Protein AF-0000000070276180 (afdb_homodimer)

pLDDT: mean 78.42, std 22.99, range [32.22, 98.88]

Nearest PDB structures (foldseek):
  3fgz-assembly2_B  TM=8.071E-01  e=4.591E-09  Escherichia coli K-12
  3gt7-assembly1_A  TM=8.330E-01  e=1.286E-08  Syntrophus aciditrophicus SB
  1d4z-assembly1_A  TM=8.318E-01  e=2.295E-08  Escherichia coli
  1c4w-assembly1_A  TM=8.386E-01  e=4.096E-08  Escherichia coli
  1u8t-assembly2_B  TM=8.114E-01  e=2.018E-08  Escherichia coli

Radius of gyration: 27.22 Å; Cα contacts (8 Å, |Δi|>4): 435; chains: 2; bounding box: 59×103×75 Å

Structure (mmCIF, N/CA/C/O backbone):
data_AF-0000000070276180-model_v1
#
loop_
_entity.id
_entity.type
_entity.pdbx_description
1 polymer 'Cytokinin resposne regulator 9'
#
loop_
_atom_site.group_PDB
_atom_site.id
_atom_site.type_symbol
_atom_site.label_atom_id
_atom_site.label_alt_id
_atom_site.label_comp_id
_atom_site.label_asym_id
_atom_site.label_entity_id
_atom_site.label_seq_id
_atom_site.pdbx_PDB_ins_code
_atom_site.Cartn_x
_atom_site.Cartn_y
_atom_site.Cartn_z
_atom_site.occupancy
_atom_site.B_iso_or_equiv
_atom_site.auth_seq_id
_atom_site.auth_comp_id
_atom_site.auth_asym_id
_atom_site.auth_atom_id
_atom_site.pdbx_PDB_model_num
ATOM 1 N N . MET A 1 1 ? 5.898 -35.594 -11.008 1 51.75 1 MET A N 1
ATOM 2 C CA . MET A 1 1 ? 4.633 -34.938 -10.688 1 51.75 1 MET A CA 1
ATOM 3 C C . MET A 1 1 ? 4.703 -33.438 -10.992 1 51.75 1 MET A C 1
ATOM 5 O O . MET A 1 1 ? 5.777 -32.844 -10.914 1 51.75 1 MET A O 1
ATOM 9 N N . ALA A 1 2 ? 3.748 -32.938 -11.75 1 64.38 2 ALA A N 1
ATOM 10 C CA . ALA A 1 2 ? 3.859 -31.578 -12.242 1 64.38 2 ALA A CA 1
ATOM 11 C C . ALA A 1 2 ? 4.023 -30.594 -11.086 1 64.38 2 ALA A C 1
ATOM 13 O O . ALA A 1 2 ? 3.469 -30.797 -10 1 64.38 2 ALA A O 1
ATOM 14 N N . GLN A 1 3 ? 5.012 -29.812 -11.07 1 88.5 3 GLN A N 1
ATOM 15 C CA . GLN A 1 3 ? 5.316 -28.812 -10.055 1 88.5 3 GLN A CA 1
ATOM 16 C C . GLN A 1 3 ? 4.207 -27.766 -9.953 1 88.5 3 GLN A C 1
ATOM 18 O O . GLN A 1 3 ? 3.662 -27.344 -10.977 1 88.5 3 GLN A O 1
ATOM 23 N N . PHE A 1 4 ? 3.779 -27.594 -8.742 1 94.44 4 PHE A N 1
ATOM 24 C CA . PHE A 1 4 ? 2.828 -26.5 -8.555 1 94.44 4 PHE A CA 1
ATOM 25 C C . PHE A 1 4 ? 3.406 -25.188 -9.062 1 94.44 4 PHE A C 1
ATOM 27 O O . PHE A 1 4 ? 4.59 -24.906 -8.867 1 94.44 4 PHE A O 1
ATOM 34 N N . HIS A 1 5 ? 2.547 -24.406 -9.648 1 97.06 5 HIS A N 1
ATOM 35 C CA . HIS A 1 5 ? 2.941 -23.109 -10.203 1 97.06 5 HIS A CA 1
ATOM 36 C C . HIS A 1 5 ? 2.539 -21.969 -9.281 1 97.06 5 HIS A C 1
ATOM 38 O O . HIS A 1 5 ? 1.357 -21.797 -8.977 1 97.06 5 HIS A O 1
ATOM 44 N N . VAL A 1 6 ? 3.574 -21.203 -8.883 1 98 6 VAL A N 1
ATOM 45 C CA . VAL A 1 6 ? 3.336 -20.078 -7.988 1 98 6 VAL A CA 1
ATOM 46 C C . VAL A 1 6 ? 3.635 -18.766 -8.719 1 98 6 VAL A C 1
ATOM 48 O O . VAL A 1 6 ? 4.68 -18.641 -9.359 1 98 6 VAL A O 1
ATOM 51 N N . LEU A 1 7 ? 2.643 -17.859 -8.703 1 98.56 7 LEU A N 1
ATOM 52 C CA . LEU A 1 7 ? 2.855 -16.5 -9.164 1 98.56 7 LEU A CA 1
ATOM 53 C C . LEU A 1 7 ? 3.277 -15.594 -8.008 1 98.56 7 LEU A C 1
ATOM 55 O O . LEU A 1 7 ? 2.521 -15.414 -7.051 1 98.56 7 LEU A O 1
ATOM 59 N N . ALA A 1 8 ? 4.5 -15.094 -8.086 1 98.88 8 ALA A N 1
ATOM 60 C CA . ALA A 1 8 ? 5.031 -14.195 -7.066 1 98.88 8 ALA A CA 1
ATOM 61 C C . ALA A 1 8 ? 5.047 -12.75 -7.562 1 98.88 8 ALA A C 1
ATOM 63 O O . ALA A 1 8 ? 5.566 -12.461 -8.648 1 98.88 8 ALA A O 1
ATOM 64 N N . VAL A 1 9 ? 4.422 -11.852 -6.754 1 98.75 9 VAL A N 1
ATOM 65 C CA . VAL A 1 9 ? 4.227 -10.461 -7.16 1 98.75 9 VAL A CA 1
ATOM 66 C C . VAL A 1 9 ? 4.891 -9.531 -6.148 1 98.75 9 VAL A C 1
ATOM 68 O O . VAL A 1 9 ? 4.52 -9.516 -4.973 1 98.75 9 VAL A O 1
ATOM 71 N N . ASP A 1 10 ? 5.883 -8.758 -6.594 1 98.31 10 ASP A N 1
ATOM 72 C CA . ASP A 1 10 ? 6.629 -7.844 -5.73 1 98.31 10 ASP A CA 1
ATOM 73 C C . ASP A 1 10 ? 7.336 -6.766 -6.547 1 98.31 10 ASP A C 1
ATOM 75 O O . ASP A 1 10 ? 7.996 -7.07 -7.543 1 98.31 10 ASP A O 1
ATOM 79 N N . ASP A 1 11 ? 7.176 -5.566 -6.102 1 96.94 11 ASP A N 1
ATOM 80 C CA . ASP A 1 11 ? 7.754 -4.484 -6.895 1 96.94 11 ASP A CA 1
ATOM 81 C C . ASP A 1 11 ? 9.242 -4.328 -6.605 1 96.94 11 ASP A C 1
ATOM 83 O O . ASP A 1 11 ? 9.969 -3.688 -7.371 1 96.94 11 ASP A O 1
ATOM 87 N N . SER A 1 12 ? 9.742 -4.848 -5.504 1 96.81 12 SER A N 1
ATOM 88 C CA . SER A 1 12 ? 11.156 -4.797 -5.145 1 96.81 12 SER A CA 1
ATOM 89 C C . SER A 1 12 ? 11.945 -5.91 -5.828 1 96.81 12 SER A C 1
ATOM 91 O O . SER A 1 12 ? 11.656 -7.09 -5.637 1 96.81 12 SER A O 1
ATOM 93 N N . VAL A 1 13 ? 12.977 -5.504 -6.57 1 97.94 13 VAL A N 1
ATOM 94 C CA . VAL A 1 13 ? 13.789 -6.48 -7.289 1 97.94 13 VAL A CA 1
ATOM 95 C C . VAL A 1 13 ? 14.43 -7.445 -6.301 1 97.94 13 VAL A C 1
ATOM 97 O O . VAL A 1 13 ? 14.453 -8.656 -6.527 1 97.94 13 VAL A O 1
ATOM 100 N N . ILE A 1 14 ? 14.867 -6.895 -5.227 1 97.62 14 ILE A N 1
ATOM 101 C CA . ILE A 1 14 ? 15.57 -7.695 -4.23 1 97.62 14 ILE A CA 1
ATOM 102 C C . ILE A 1 14 ? 14.602 -8.68 -3.582 1 97.62 14 ILE A C 1
ATOM 104 O O . ILE A 1 14 ? 14.922 -9.859 -3.426 1 97.62 14 ILE A O 1
ATOM 108 N N . ASP A 1 15 ? 13.422 -8.227 -3.26 1 97.88 15 ASP A N 1
ATOM 109 C CA . ASP A 1 15 ? 12.43 -9.102 -2.639 1 97.88 15 ASP A CA 1
ATOM 110 C C . ASP A 1 15 ? 11.961 -10.18 -3.613 1 97.88 15 ASP A C 1
ATOM 112 O O . ASP A 1 15 ? 11.734 -11.328 -3.217 1 97.88 15 ASP A O 1
ATOM 116 N N . ARG A 1 16 ? 11.812 -9.805 -4.902 1 98.38 16 ARG A N 1
ATOM 117 C CA . ARG A 1 16 ? 11.414 -10.781 -5.91 1 98.38 16 ARG A CA 1
ATOM 118 C C . ARG A 1 16 ? 12.453 -11.891 -6.031 1 98.38 16 ARG A C 1
ATOM 120 O O . ARG A 1 16 ? 12.102 -13.07 -6.109 1 98.38 16 ARG A O 1
ATOM 127 N N . MET A 1 17 ? 13.695 -11.539 -5.996 1 98.38 17 MET A N 1
ATOM 128 C CA . MET A 1 17 ? 14.766 -12.523 -6.098 1 98.38 17 MET A CA 1
ATOM 129 C C . MET A 1 17 ? 14.75 -13.469 -4.898 1 98.38 17 MET A C 1
ATOM 131 O O . MET A 1 17 ? 14.898 -14.68 -5.055 1 98.38 17 MET A O 1
ATOM 135 N N . LEU A 1 18 ? 14.586 -12.852 -3.75 1 98.44 18 LEU A N 1
ATOM 136 C CA . LEU A 1 18 ? 14.578 -13.641 -2.523 1 98.44 18 LEU A CA 1
ATOM 137 C C . LEU A 1 18 ? 13.414 -14.633 -2.521 1 98.44 18 LEU A C 1
ATOM 139 O O . LEU A 1 18 ? 13.602 -15.82 -2.271 1 98.44 18 LEU A O 1
ATOM 143 N N . ILE A 1 19 ? 12.25 -14.219 -2.836 1 98.62 19 ILE A N 1
ATOM 144 C CA . ILE A 1 19 ? 11.07 -15.078 -2.764 1 98.62 19 ILE A CA 1
ATOM 145 C C . ILE A 1 19 ? 11.141 -16.141 -3.85 1 98.62 19 ILE A C 1
ATOM 147 O O . ILE A 1 19 ? 10.75 -17.297 -3.627 1 98.62 19 ILE A O 1
ATOM 151 N N . GLU A 1 20 ? 11.617 -15.758 -5.02 1 98.69 20 GLU A N 1
ATOM 152 C CA . GLU A 1 20 ? 11.781 -16.734 -6.098 1 98.69 20 GLU A CA 1
ATOM 153 C C . GLU A 1 20 ? 12.719 -17.859 -5.68 1 98.69 20 GLU A C 1
ATOM 155 O O . GLU A 1 20 ? 12.422 -19.031 -5.898 1 98.69 20 GLU A O 1
ATOM 160 N N . ARG A 1 21 ? 13.812 -17.531 -5.109 1 98.5 21 ARG A N 1
ATOM 161 C CA . ARG A 1 21 ? 14.789 -18.516 -4.66 1 98.5 21 ARG A CA 1
ATOM 162 C C . ARG A 1 21 ? 14.188 -19.453 -3.631 1 98.5 21 ARG A C 1
ATOM 164 O O . ARG A 1 21 ? 14.359 -20.672 -3.721 1 98.5 21 ARG A O 1
ATOM 171 N N . LEU A 1 22 ? 13.508 -18.891 -2.633 1 98.69 22 LEU A N 1
ATOM 172 C CA . LEU A 1 22 ? 12.891 -19.688 -1.587 1 98.69 22 LEU A CA 1
ATOM 173 C C . LEU A 1 22 ? 11.867 -20.656 -2.18 1 98.69 22 LEU A C 1
ATOM 175 O O . LEU A 1 22 ? 11.836 -21.844 -1.807 1 98.69 22 LEU A O 1
ATOM 179 N N . LEU A 1 23 ? 11.039 -20.156 -3.141 1 98.25 23 LEU A N 1
ATOM 180 C CA . LEU A 1 23 ? 10 -20.969 -3.752 1 98.25 23 LEU A CA 1
ATOM 181 C C . LEU A 1 23 ? 10.602 -22.062 -4.629 1 98.25 23 LEU A C 1
ATOM 183 O O . LEU A 1 23 ? 10.141 -23.203 -4.613 1 98.25 23 LEU A O 1
ATOM 187 N N . LYS A 1 24 ? 11.633 -21.766 -5.328 1 97.94 24 LYS A N 1
ATOM 188 C CA . LYS A 1 24 ? 12.297 -22.734 -6.188 1 97.94 24 LYS A CA 1
ATOM 189 C C . LYS A 1 24 ? 12.984 -23.828 -5.359 1 97.94 24 LYS A C 1
ATOM 191 O O . LYS A 1 24 ? 12.961 -25 -5.727 1 97.94 24 LYS A O 1
ATOM 196 N N . THR A 1 25 ? 13.531 -23.406 -4.309 1 96.88 25 THR A N 1
ATOM 197 C CA . THR A 1 25 ? 14.148 -24.375 -3.398 1 96.88 25 THR A CA 1
ATOM 198 C C . THR A 1 25 ? 13.117 -25.375 -2.887 1 96.88 25 THR A C 1
ATOM 200 O O . THR A 1 25 ? 13.453 -26.516 -2.58 1 96.88 25 THR A O 1
ATOM 203 N N . SER A 1 26 ? 11.898 -24.953 -2.836 1 96 26 SER A N 1
ATOM 204 C CA . SER A 1 26 ? 10.812 -25.812 -2.371 1 96 26 SER A CA 1
ATOM 205 C C . SER A 1 26 ? 10.156 -26.547 -3.531 1 96 26 SER A C 1
ATOM 207 O O . SER A 1 26 ? 9.047 -27.062 -3.395 1 96 26 SER A O 1
ATOM 209 N N . SER A 1 27 ? 10.727 -26.484 -4.746 1 96.06 27 SER A N 1
ATOM 210 C CA . SER A 1 27 ? 10.375 -27.25 -5.93 1 96.06 27 SER A CA 1
ATOM 211 C C . SER A 1 27 ? 9.094 -26.734 -6.57 1 96.06 27 SER A C 1
ATOM 213 O O . SER A 1 27 ? 8.289 -27.5 -7.09 1 96.06 27 SER A O 1
ATOM 215 N N . PHE A 1 28 ? 8.852 -25.469 -6.434 1 96.62 28 PHE A N 1
ATOM 216 C CA . PHE A 1 28 ? 7.758 -24.828 -7.164 1 96.62 28 PHE A CA 1
ATOM 217 C C . PHE A 1 28 ? 8.242 -24.312 -8.516 1 96.62 28 PHE A C 1
ATOM 219 O O . PHE A 1 28 ? 9.391 -23.906 -8.656 1 96.62 28 PHE A O 1
ATOM 226 N N . HIS A 1 29 ? 7.367 -24.5 -9.484 1 96.94 29 HIS A N 1
ATOM 227 C CA . HIS A 1 29 ? 7.52 -23.656 -10.664 1 96.94 29 HIS A CA 1
ATOM 228 C C . HIS A 1 29 ? 7.109 -22.219 -10.375 1 96.94 29 HIS A C 1
ATOM 230 O O . HIS A 1 29 ? 6.031 -21.969 -9.828 1 96.94 29 HIS A O 1
ATOM 236 N N . VAL A 1 30 ? 8.016 -21.25 -10.711 1 98.12 30 VAL A N 1
ATOM 237 C CA . VAL A 1 30 ? 7.758 -19.891 -10.227 1 98.12 30 VAL A CA 1
ATOM 238 C C . VAL A 1 30 ? 7.758 -18.922 -11.406 1 98.12 30 VAL A C 1
ATOM 240 O O . VAL A 1 30 ? 8.633 -18.969 -12.266 1 98.12 30 VAL A O 1
ATOM 243 N N . THR A 1 31 ? 6.75 -18.094 -11.484 1 98.38 31 THR A N 1
ATOM 244 C CA . THR A 1 31 ? 6.742 -16.891 -12.289 1 98.38 31 THR A CA 1
ATOM 245 C C . THR A 1 31 ? 6.742 -15.648 -11.406 1 98.38 31 THR A C 1
ATOM 247 O O . THR A 1 31 ? 6.02 -15.586 -10.414 1 98.38 31 THR A O 1
ATOM 250 N N . VAL A 1 32 ? 7.59 -14.711 -11.75 1 98.62 32 VAL A N 1
ATOM 251 C CA . VAL A 1 32 ? 7.66 -13.484 -10.969 1 98.62 32 VAL A CA 1
ATOM 252 C C . VAL A 1 32 ? 7.25 -12.297 -11.828 1 98.62 32 VAL A C 1
ATOM 254 O O . VAL A 1 32 ? 7.566 -12.234 -13.016 1 98.62 32 VAL A O 1
ATOM 257 N N . VAL A 1 33 ? 6.453 -11.406 -11.227 1 98.56 33 VAL A N 1
ATOM 258 C CA . VAL A 1 33 ? 6.129 -10.125 -11.852 1 98.56 33 VAL A CA 1
ATOM 259 C C . VAL A 1 33 ? 6.344 -8.992 -10.852 1 98.56 33 VAL A C 1
ATOM 261 O O . VAL A 1 33 ? 6.418 -9.227 -9.641 1 98.56 33 VAL A O 1
ATOM 264 N N . ASP A 1 34 ? 6.395 -7.734 -11.367 1 98.31 34 ASP A N 1
ATOM 265 C CA . ASP A 1 34 ? 6.875 -6.652 -10.516 1 98.31 34 ASP A CA 1
ATOM 266 C C . ASP A 1 34 ? 5.746 -5.688 -10.164 1 98.31 34 ASP A C 1
ATOM 268 O O . ASP A 1 34 ? 5.996 -4.559 -9.734 1 98.31 34 ASP A O 1
ATOM 272 N N . SER A 1 35 ? 4.469 -6.102 -10.422 1 96.44 35 SER A N 1
ATOM 273 C CA . SER A 1 35 ? 3.346 -5.234 -10.078 1 96.44 35 SER A CA 1
ATOM 274 C C . SER A 1 35 ? 2.031 -6.008 -10.078 1 96.44 35 SER A C 1
ATOM 276 O O . SER A 1 35 ? 1.924 -7.062 -10.703 1 96.44 35 SER A O 1
ATOM 278 N N . GLY A 1 36 ? 1.052 -5.461 -9.375 1 95.81 36 GLY A N 1
ATOM 279 C CA . GLY A 1 36 ? -0.286 -6.031 -9.414 1 95.81 36 GLY A CA 1
ATOM 280 C C . GLY A 1 36 ? -0.903 -6.027 -10.797 1 95.81 36 GLY A C 1
ATOM 281 O O . GLY A 1 36 ? -1.556 -6.992 -11.195 1 95.81 36 GLY A O 1
ATOM 282 N N . THR A 1 37 ? -0.647 -4.934 -11.547 1 93.69 37 THR A N 1
ATOM 283 C CA . THR A 1 37 ? -1.199 -4.809 -12.891 1 93.69 37 THR A CA 1
ATOM 284 C C . THR A 1 37 ? -0.646 -5.895 -13.805 1 93.69 37 THR A C 1
ATOM 286 O O . THR A 1 37 ? -1.392 -6.5 -14.578 1 93.69 37 THR A O 1
ATOM 289 N N . LYS A 1 38 ? 0.632 -6.172 -13.703 1 96.31 38 LYS A N 1
ATOM 290 C CA . LYS A 1 38 ? 1.245 -7.227 -14.516 1 96.31 38 LYS A CA 1
ATOM 291 C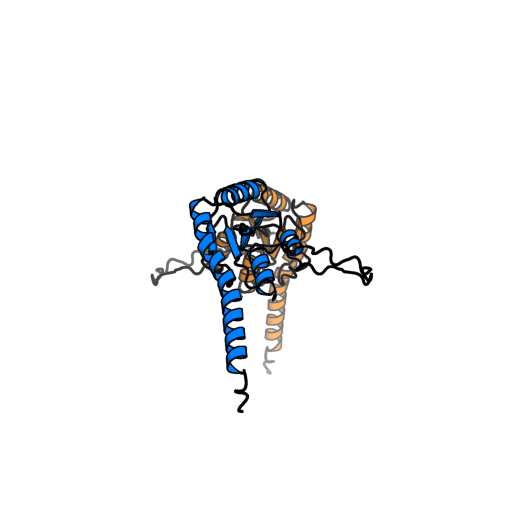 C . LYS A 1 38 ? 0.766 -8.602 -14.07 1 96.31 38 LYS A C 1
ATOM 293 O O . LYS A 1 38 ? 0.638 -9.516 -14.891 1 96.31 38 LYS A O 1
ATOM 298 N N . ALA A 1 39 ? 0.479 -8.711 -12.773 1 97.62 39 ALA A N 1
ATOM 299 C CA . ALA A 1 39 ? -0.085 -9.969 -12.289 1 97.62 39 ALA A CA 1
ATOM 300 C C . ALA A 1 39 ? -1.455 -10.227 -12.906 1 97.62 39 ALA A C 1
ATOM 302 O O . ALA A 1 39 ? -1.724 -11.336 -13.391 1 97.62 39 ALA A O 1
ATOM 303 N N . LEU A 1 40 ? -2.299 -9.234 -12.938 1 96 40 LEU A N 1
ATOM 304 C CA . LEU A 1 40 ? -3.637 -9.375 -13.508 1 96 40 LEU A CA 1
ATOM 305 C C . LEU A 1 40 ? -3.562 -9.703 -14.992 1 96 40 LEU A C 1
ATOM 307 O O . LEU A 1 40 ? -4.316 -10.547 -15.484 1 96 40 LEU A O 1
ATOM 311 N N . LYS A 1 41 ? -2.646 -9.016 -15.688 1 94.75 41 LYS A N 1
ATOM 312 C CA . LYS A 1 41 ? -2.447 -9.305 -17.109 1 94.75 41 LYS A CA 1
ATOM 313 C C . LYS A 1 41 ? -2.027 -10.758 -17.328 1 94.75 41 LYS A C 1
ATOM 315 O O . LYS A 1 41 ? -2.561 -11.438 -18.203 1 94.75 41 LYS A O 1
ATOM 320 N N . PHE A 1 42 ? -1.099 -11.195 -16.516 1 96.44 42 PHE A N 1
ATOM 321 C CA . PHE A 1 42 ? -0.616 -12.57 -16.609 1 96.44 42 PHE A CA 1
ATOM 322 C C . PHE A 1 42 ? -1.752 -13.562 -16.391 1 96.44 42 PHE A C 1
ATOM 324 O O . PHE A 1 42 ? -1.801 -14.617 -17.016 1 96.44 42 PHE A O 1
ATOM 331 N N . LEU A 1 43 ? -2.709 -13.156 -15.484 1 95.94 43 LEU A N 1
ATOM 332 C CA . LEU A 1 43 ? -3.814 -14.031 -15.117 1 95.94 43 LEU A CA 1
ATOM 333 C C . LEU A 1 43 ? -4.965 -13.906 -16.109 1 95.94 43 LEU A C 1
ATOM 335 O O . LEU A 1 43 ? -5.98 -14.602 -15.977 1 95.94 43 LEU A O 1
ATOM 339 N N . GLY A 1 44 ? -4.879 -12.992 -16.984 1 92.19 44 GLY A N 1
ATOM 340 C CA . GLY A 1 44 ? -5.891 -12.828 -18.031 1 92.19 44 GLY A CA 1
ATOM 341 C C . GLY A 1 44 ? -7.066 -11.984 -17.578 1 92.19 44 GLY A C 1
ATOM 342 O O . GLY A 1 44 ? -8.164 -12.102 -18.125 1 92.19 44 GLY A O 1
ATOM 343 N N . LEU A 1 45 ? -6.941 -11.227 -16.484 1 87.19 45 LEU A N 1
ATOM 344 C CA . LEU A 1 45 ? -8.023 -10.391 -15.977 1 87.19 45 LEU A CA 1
ATOM 345 C C . LEU A 1 45 ? -7.953 -8.992 -16.562 1 87.19 45 LEU A C 1
ATOM 347 O O . LEU A 1 45 ? -8.859 -8.18 -16.359 1 87.19 45 LEU A O 1
ATOM 351 N N . VAL A 1 46 ? -6.945 -8.484 -17.156 1 72.62 46 VAL A N 1
ATOM 352 C CA . VAL A 1 46 ? -6.906 -7.133 -17.703 1 72.62 46 VAL A CA 1
ATOM 353 C C . VAL A 1 46 ? -7.734 -7.066 -18.984 1 72.62 46 VAL A C 1
ATOM 355 O O . VAL A 1 46 ? -7.656 -7.965 -19.828 1 72.62 46 VAL A O 1
ATOM 358 N N . GLU A 1 47 ? -8.922 -6.363 -18.875 1 53.22 47 GLU A N 1
ATOM 359 C CA . GLU A 1 47 ? -9.773 -6.129 -20.047 1 53.22 47 GLU A CA 1
ATOM 360 C C . GLU A 1 47 ? -8.938 -5.762 -21.266 1 53.22 47 GLU A C 1
ATOM 362 O O . GLU A 1 47 ? -8.109 -4.852 -21.203 1 53.22 47 GLU A O 1
ATOM 367 N N . ASP A 1 48 ? -8.469 -6.57 -21.984 1 44.84 48 ASP A N 1
ATOM 368 C CA . ASP A 1 48 ? -8.031 -6.16 -23.312 1 44.84 48 ASP A CA 1
ATOM 369 C C . ASP A 1 48 ? -8.844 -4.969 -23.828 1 44.84 48 ASP A C 1
ATOM 371 O O . ASP A 1 48 ? -10.078 -4.996 -23.797 1 44.84 48 ASP A O 1
ATOM 375 N N . GLU A 1 49 ? -8.516 -3.734 -23.547 1 43.69 49 GLU A N 1
ATOM 376 C CA . GLU A 1 49 ? -9.031 -2.854 -24.578 1 43.69 49 GLU A CA 1
ATOM 377 C C . GLU A 1 49 ? -9.102 -3.566 -25.922 1 43.69 49 GLU A C 1
ATOM 379 O O . GLU A 1 49 ? -8.141 -3.543 -26.703 1 43.69 49 GLU A O 1
ATOM 384 N N . VAL A 1 50 ? -9.375 -4.715 -26.094 1 37 50 VAL A N 1
ATOM 385 C CA . VAL A 1 50 ? -9.633 -5.328 -27.391 1 37 50 VAL A CA 1
ATOM 386 C C . VAL A 1 50 ? -10.562 -4.438 -28.219 1 37 50 VAL A C 1
ATOM 388 O O . VAL A 1 50 ? -11.734 -4.277 -27.875 1 37 50 VAL A O 1
ATOM 391 N N . ARG A 1 51 ? -10.172 -3.33 -28.844 1 39.91 51 ARG A N 1
ATOM 392 C CA . ARG A 1 51 ? -10.789 -2.957 -30.109 1 39.91 51 ARG A CA 1
ATOM 393 C C . ARG A 1 51 ? -11.312 -4.188 -30.844 1 39.91 51 ARG A C 1
ATOM 395 O O . ARG A 1 51 ? -10.82 -5.297 -30.625 1 39.91 51 ARG A O 1
ATOM 402 N N . ASN A 1 52 ? -12.414 -4.148 -31.594 1 37.31 52 ASN A N 1
ATOM 403 C CA . ASN A 1 52 ? -13.164 -4.977 -32.531 1 37.31 52 ASN A CA 1
ATOM 404 C C . ASN A 1 52 ? -12.242 -5.902 -33.312 1 37.31 52 ASN A C 1
ATOM 406 O O . ASN A 1 52 ? -12.633 -6.434 -34.344 1 37.31 52 ASN A O 1
ATOM 410 N N . GLU A 1 53 ? -10.914 -5.602 -33.406 1 38.03 53 GLU A N 1
ATOM 411 C CA . GLU A 1 53 ? -10.422 -6.383 -34.562 1 38.03 53 GLU A CA 1
ATOM 412 C C . GLU A 1 53 ? -10.547 -7.879 -34.281 1 38.03 53 GLU A C 1
ATOM 414 O O . GLU A 1 53 ? -10.164 -8.359 -33.219 1 38.03 53 GLU A O 1
ATOM 419 N N . LYS A 1 54 ? -11.5 -8.508 -34.969 1 36.66 54 LYS A N 1
ATOM 420 C CA . LYS A 1 54 ? -11.781 -9.93 -35.156 1 36.66 54 LYS A CA 1
ATOM 421 C C . LYS A 1 54 ? -10.492 -10.75 -35.156 1 36.66 54 LYS A C 1
ATOM 423 O O . LYS A 1 54 ? -9.602 -10.531 -35.969 1 36.66 54 LYS A O 1
ATOM 428 N N . PRO A 1 55 ? -9.773 -11.062 -34.094 1 36.53 55 PRO A N 1
ATOM 429 C CA . PRO A 1 55 ? -8.68 -11.984 -34.406 1 36.53 55 PRO A CA 1
ATOM 430 C C . PRO A 1 55 ? -9.078 -13.07 -35.406 1 36.53 55 PRO A C 1
ATOM 432 O O . PRO A 1 55 ? -10.234 -13.492 -35.406 1 36.53 55 PRO A O 1
ATOM 435 N N . HIS A 1 56 ? -8.633 -13.023 -36.656 1 36.19 56 HIS A N 1
ATOM 436 C CA . HIS A 1 56 ? -8.609 -14.203 -37.5 1 36.19 56 HIS A CA 1
ATOM 437 C C . HIS A 1 56 ? -8.43 -15.477 -36.688 1 36.19 56 HIS A C 1
ATOM 439 O O . HIS A 1 56 ? -7.906 -15.438 -35.562 1 36.19 56 HIS A O 1
ATOM 445 N N . SER A 1 57 ? -9.039 -16.672 -37.094 1 35.25 57 SER A N 1
ATOM 446 C CA . SER A 1 57 ? -9.07 -18.078 -36.656 1 35.25 57 SER A CA 1
ATOM 447 C C . SER A 1 57 ? -7.684 -18.547 -36.219 1 35.25 57 SER A C 1
ATOM 449 O O . SER A 1 57 ? -7.082 -19.406 -36.906 1 35.25 57 SER A O 1
ATOM 451 N N . ILE A 1 58 ? -6.633 -17.688 -36.219 1 35.06 58 ILE A N 1
ATOM 452 C CA . ILE A 1 58 ? -5.461 -18.547 -36 1 35.06 58 ILE A CA 1
ATOM 453 C C . ILE A 1 58 ? -5.773 -19.625 -34.969 1 35.06 58 ILE A C 1
ATOM 455 O O . ILE A 1 58 ? -6.477 -19.359 -34 1 35.06 58 ILE A O 1
ATOM 459 N N . ALA A 1 59 ? -5.387 -20.828 -35.281 1 36.41 59 ALA A N 1
ATOM 460 C CA . ALA A 1 59 ? -5.324 -22.094 -34.531 1 36.41 59 ALA A CA 1
ATOM 461 C C . ALA A 1 59 ? -5.219 -21.844 -33.031 1 36.41 59 ALA A C 1
ATOM 463 O O . ALA A 1 59 ? -4.566 -20.891 -32.594 1 36.41 59 ALA A O 1
ATOM 464 N N . ALA A 1 60 ? -6.164 -22.234 -32.25 1 38.34 60 ALA A N 1
ATOM 465 C CA . ALA A 1 60 ? -6.129 -22.562 -30.828 1 38.34 60 ALA A CA 1
ATOM 466 C C . ALA A 1 60 ? -4.703 -22.859 -30.375 1 38.34 60 ALA A C 1
ATOM 468 O O . ALA A 1 60 ? -4.223 -23.984 -30.5 1 38.34 60 ALA A O 1
ATOM 469 N N . GLU A 1 61 ? -3.682 -22.266 -30.953 1 37.62 61 GLU A N 1
ATOM 470 C CA . GLU A 1 61 ? -2.5 -22.609 -30.172 1 37.62 61 GLU A CA 1
ATOM 471 C C . GLU A 1 61 ? -2.854 -22.812 -28.703 1 37.62 61 GLU A C 1
ATOM 473 O O . GLU A 1 61 ? -3.65 -22.062 -28.141 1 37.62 61 GLU A O 1
ATOM 478 N N . THR A 1 62 ? -3.098 -24.016 -28.25 1 37.72 62 THR A N 1
ATOM 479 C CA . THR A 1 62 ? -3.215 -24.484 -26.875 1 37.72 62 THR A CA 1
ATOM 480 C C . THR A 1 62 ? -2.551 -23.5 -25.922 1 37.72 62 THR A C 1
ATOM 482 O O . THR A 1 62 ? -1.333 -23.531 -25.719 1 37.72 62 THR A O 1
ATOM 485 N N . ASP A 1 63 ? -2.557 -22.297 -26.188 1 41.69 63 ASP A N 1
ATOM 486 C CA . ASP A 1 63 ? -2.045 -21.375 -25.188 1 41.69 63 ASP A CA 1
ATOM 487 C C . ASP A 1 63 ? -2.25 -21.922 -23.766 1 41.69 63 ASP A C 1
ATOM 489 O O . ASP A 1 63 ? -3.385 -22.062 -23.312 1 41.69 63 ASP A O 1
ATOM 493 N N . GLN A 1 64 ? -1.673 -23.031 -23.531 1 45.16 64 GLN A N 1
ATOM 494 C CA . GLN A 1 64 ? -1.559 -23.672 -22.234 1 45.16 64 GLN A CA 1
ATOM 495 C C . GLN A 1 64 ? -1.776 -22.656 -21.109 1 45.16 64 GLN A C 1
ATOM 497 O O . GLN A 1 64 ? -0.993 -21.719 -20.938 1 45.16 64 GLN A O 1
ATOM 502 N N . VAL A 1 65 ? -2.965 -22.203 -20.969 1 54.53 65 VAL A N 1
ATOM 503 C CA . VAL A 1 65 ? -3.328 -21.406 -19.812 1 54.53 65 VAL A CA 1
ATOM 504 C C . VAL A 1 65 ? -2.494 -21.828 -18.609 1 54.53 65 VAL A C 1
ATOM 506 O O . VAL A 1 65 ? -2.561 -22.984 -18.172 1 54.53 65 VAL A O 1
ATOM 509 N N . VAL A 1 66 ? -1.341 -21.328 -18.562 1 64.81 66 VAL A N 1
ATOM 510 C CA . VAL A 1 66 ? -0.534 -21.609 -17.391 1 64.81 66 VAL A CA 1
ATOM 511 C C . VAL A 1 66 ? -1.388 -21.453 -16.125 1 64.81 66 VAL A C 1
ATOM 513 O O . VAL A 1 66 ? -1.949 -20.391 -15.875 1 64.81 66 VAL A O 1
ATOM 516 N N . GLU A 1 67 ? -1.77 -22.594 -15.633 1 87.75 67 GLU A N 1
ATOM 517 C CA . GLU A 1 67 ? -2.588 -22.656 -14.43 1 87.75 67 GLU A CA 1
ATOM 518 C C . GLU A 1 67 ? -1.777 -22.281 -13.195 1 87.75 67 GLU A C 1
ATOM 520 O O . GLU A 1 67 ? -0.776 -22.922 -12.875 1 87.75 67 GLU A O 1
ATOM 525 N N . VAL A 1 68 ? -2.018 -21.219 -12.664 1 95.94 68 VAL A N 1
ATOM 526 C CA . VAL A 1 68 ? -1.438 -20.781 -11.398 1 95.94 68 VAL A CA 1
ATOM 527 C C . VAL A 1 68 ? -2.158 -21.453 -10.234 1 95.94 68 VAL A C 1
ATOM 529 O O . VAL A 1 68 ? -3.391 -21.453 -10.18 1 95.94 68 VAL A O 1
ATOM 532 N N . ASN A 1 69 ? -1.281 -22.047 -9.422 1 96.19 69 ASN A N 1
ATOM 533 C CA . ASN A 1 69 ? -1.87 -22.781 -8.312 1 96.19 69 ASN A CA 1
ATOM 534 C C . ASN A 1 69 ? -1.927 -21.938 -7.039 1 96.19 69 ASN A C 1
ATOM 536 O O . ASN A 1 69 ? -2.695 -22.234 -6.125 1 96.19 69 ASN A O 1
ATOM 540 N N . LEU A 1 70 ? -1.122 -20.938 -6.957 1 97.5 70 LEU A N 1
ATOM 541 C CA . LEU A 1 70 ? -1.016 -20.062 -5.789 1 97.5 70 LEU A CA 1
ATOM 542 C C . LEU A 1 70 ? -0.404 -18.719 -6.164 1 97.5 70 LEU A C 1
ATOM 544 O O . LEU A 1 70 ? 0.503 -18.656 -6.996 1 97.5 70 LEU A O 1
ATOM 548 N N . ILE A 1 71 ? -0.938 -17.703 -5.52 1 98 71 ILE A N 1
ATOM 549 C CA . ILE A 1 71 ? -0.377 -16.375 -5.688 1 98 71 ILE A CA 1
ATOM 550 C C . ILE A 1 71 ? 0.199 -15.883 -4.359 1 98 71 ILE A C 1
ATOM 552 O O . ILE A 1 71 ? -0.439 -16.016 -3.314 1 98 71 ILE A O 1
ATOM 556 N N . ILE A 1 72 ? 1.448 -15.422 -4.355 1 98.12 72 ILE A N 1
ATOM 557 C CA . ILE A 1 72 ? 2.059 -14.75 -3.215 1 98.12 72 ILE A CA 1
ATOM 558 C C . ILE A 1 72 ? 2.457 -13.328 -3.607 1 98.12 72 ILE A C 1
ATOM 560 O O . ILE A 1 72 ? 3.121 -13.125 -4.625 1 98.12 72 ILE A O 1
ATOM 564 N N . THR A 1 73 ? 1.945 -12.328 -2.857 1 97.81 73 THR A N 1
ATOM 565 C CA . THR A 1 73 ? 2.102 -10.945 -3.299 1 97.81 73 THR A CA 1
ATOM 566 C C . THR A 1 73 ? 2.547 -10.055 -2.143 1 97.81 73 THR A C 1
ATOM 568 O O . THR A 1 73 ? 2.123 -10.258 -1.002 1 97.81 73 THR A O 1
ATOM 571 N N . ASP A 1 74 ? 3.383 -9.117 -2.482 1 96.75 74 ASP A N 1
ATOM 572 C CA . ASP A 1 74 ? 3.691 -8.031 -1.558 1 96.75 74 ASP A CA 1
ATOM 573 C C . ASP A 1 74 ? 2.447 -7.199 -1.25 1 96.75 74 ASP A C 1
ATOM 575 O O . ASP A 1 74 ? 1.613 -6.973 -2.129 1 96.75 74 ASP A O 1
ATOM 579 N N . TYR A 1 75 ? 2.33 -6.773 -0.11 1 93.06 75 TYR A N 1
ATOM 580 C CA . TYR A 1 75 ? 1.214 -5.934 0.3 1 93.06 75 TYR A CA 1
ATOM 581 C C . TYR A 1 75 ? 1.313 -4.547 -0.332 1 93.06 75 TYR A C 1
ATOM 583 O O . TYR A 1 75 ? 0.369 -4.082 -0.974 1 93.06 75 TYR A O 1
ATOM 591 N N . CYS A 1 76 ? 2.457 -3.912 -0.076 1 93.62 76 CYS A N 1
ATOM 592 C CA . CYS A 1 76 ? 2.627 -2.531 -0.512 1 93.62 76 CYS A CA 1
ATOM 593 C C . CYS A 1 76 ? 3.346 -2.467 -1.854 1 93.62 76 CYS A C 1
ATOM 595 O O . CYS A 1 76 ? 4.543 -2.74 -1.936 1 93.62 76 CYS A O 1
ATOM 597 N N . MET A 1 77 ? 2.66 -2.17 -2.873 1 94.75 77 MET A N 1
ATOM 598 C CA . MET A 1 77 ? 3.176 -1.936 -4.219 1 94.75 77 MET A CA 1
ATOM 599 C C . MET A 1 77 ? 2.588 -0.659 -4.812 1 94.75 77 MET A C 1
ATOM 601 O O . MET A 1 77 ? 1.421 -0.341 -4.578 1 94.75 77 MET A O 1
ATOM 605 N N . PRO A 1 78 ? 3.461 0.006 -5.535 1 91.75 78 PRO A N 1
ATOM 606 C CA . PRO A 1 78 ? 2.893 1.188 -6.188 1 91.75 78 PRO A CA 1
ATOM 607 C C . PRO A 1 78 ? 1.719 0.85 -7.105 1 91.75 78 PRO A C 1
ATOM 609 O O . PRO A 1 78 ? 1.729 -0.19 -7.766 1 91.75 78 PRO A O 1
ATOM 612 N N . GLY A 1 79 ? 0.729 1.699 -7.082 1 87.81 79 GLY A N 1
ATOM 613 C CA . GLY A 1 79 ? -0.395 1.567 -7.996 1 87.81 79 GLY A CA 1
ATOM 614 C C . GLY A 1 79 ? -1.489 0.659 -7.469 1 87.81 79 GLY A C 1
ATOM 615 O O . GLY A 1 79 ? -2.658 1.046 -7.43 1 87.81 79 GLY A O 1
ATOM 616 N N . MET A 1 80 ? -1.09 -0.451 -7.012 1 89.75 80 MET A N 1
ATOM 617 C CA . MET A 1 80 ? -2.031 -1.458 -6.531 1 89.75 80 MET A CA 1
ATOM 618 C C . MET A 1 80 ? -1.436 -2.252 -5.371 1 89.75 80 MET A C 1
ATOM 620 O O . MET A 1 80 ? -0.347 -2.816 -5.496 1 89.75 80 MET A O 1
ATOM 624 N N . THR A 1 81 ? -2.209 -2.291 -4.234 1 91.25 81 THR A N 1
ATOM 625 C CA . THR A 1 81 ? -1.717 -3.049 -3.086 1 91.25 81 THR A CA 1
ATOM 626 C C . THR A 1 81 ? -1.961 -4.543 -3.281 1 91.25 81 THR A C 1
ATOM 628 O O . THR A 1 81 ? -2.734 -4.941 -4.152 1 91.25 81 THR A O 1
ATOM 631 N N . GLY A 1 82 ? -1.313 -5.305 -2.484 1 94.5 82 GLY A N 1
ATOM 632 C CA . GLY A 1 82 ? -1.603 -6.73 -2.477 1 94.5 82 GLY A CA 1
ATOM 633 C C . GLY A 1 82 ? -3.053 -7.043 -2.156 1 94.5 82 GLY A C 1
ATOM 634 O O . GLY A 1 82 ? -3.607 -8.023 -2.658 1 94.5 82 GLY A O 1
ATOM 635 N N . TYR A 1 83 ? -3.701 -6.211 -1.387 1 90.38 83 TYR A N 1
ATOM 636 C CA . TYR A 1 83 ? -5.105 -6.41 -1.043 1 90.38 83 TYR A CA 1
ATOM 637 C C . TYR A 1 83 ? -6.008 -6.094 -2.229 1 90.38 83 TYR A C 1
ATOM 639 O O . TYR A 1 83 ? -7.012 -6.773 -2.453 1 90.38 83 TYR A O 1
ATOM 647 N N . ASP A 1 84 ? -5.688 -5.039 -2.924 1 89.69 84 ASP A N 1
ATOM 648 C CA . ASP A 1 84 ? -6.43 -4.75 -4.145 1 89.69 84 ASP A CA 1
ATOM 649 C C . ASP A 1 84 ? -6.352 -5.918 -5.125 1 89.69 84 ASP A C 1
ATOM 651 O O . ASP A 1 84 ? -7.355 -6.297 -5.73 1 89.69 84 ASP A O 1
ATOM 655 N N . LEU A 1 85 ? -5.133 -6.395 -5.234 1 94 85 LEU A N 1
ATOM 656 C CA . LEU A 1 85 ? -4.93 -7.551 -6.098 1 94 85 LEU A CA 1
ATOM 657 C C . LEU A 1 85 ? -5.758 -8.742 -5.621 1 94 85 LEU A C 1
ATOM 659 O O . LEU A 1 85 ? -6.445 -9.383 -6.418 1 94 85 LEU A O 1
ATOM 663 N N . LEU A 1 86 ? -5.719 -9 -4.332 1 95 86 LEU A N 1
ATOM 664 C CA . LEU A 1 86 ? -6.5 -10.062 -3.719 1 95 86 LEU A CA 1
ATOM 665 C C . LEU A 1 86 ? -7.984 -9.898 -4.035 1 95 86 LEU A C 1
ATOM 667 O O . LEU A 1 86 ? -8.641 -10.844 -4.48 1 95 86 LEU A O 1
ATOM 671 N N . ARG A 1 87 ? -8.422 -8.789 -3.887 1 92.31 87 ARG A N 1
ATOM 672 C CA . ARG A 1 87 ? -9.836 -8.516 -4.113 1 92.31 87 ARG A CA 1
ATOM 673 C C . ARG A 1 87 ? -10.227 -8.797 -5.562 1 92.31 87 ARG A C 1
ATOM 675 O O . ARG A 1 87 ? -11.242 -9.445 -5.824 1 92.31 87 ARG A O 1
ATOM 682 N N . LYS A 1 88 ? -9.43 -8.305 -6.461 1 93.12 88 LYS A N 1
ATOM 683 C CA . LYS A 1 88 ? -9.711 -8.508 -7.879 1 93.12 88 LYS A CA 1
ATOM 684 C C . LYS A 1 88 ? -9.703 -9.984 -8.234 1 93.12 88 LYS A C 1
ATOM 686 O O . LYS A 1 88 ? -10.539 -10.445 -9.016 1 93.12 88 LYS A O 1
ATOM 691 N N . ILE A 1 89 ? -8.836 -10.695 -7.645 1 94.38 89 ILE A N 1
ATOM 692 C CA . ILE A 1 89 ? -8.742 -12.125 -7.883 1 94.38 89 ILE A CA 1
ATOM 693 C C . ILE A 1 89 ? -9.984 -12.828 -7.336 1 94.38 89 ILE A C 1
ATOM 695 O O . ILE A 1 89 ? -10.594 -13.648 -8.023 1 94.38 89 ILE A O 1
ATOM 699 N N . LYS A 1 90 ? -10.43 -12.469 -6.109 1 94.25 90 LYS A N 1
ATOM 700 C CA . LYS A 1 90 ? -11.547 -13.141 -5.445 1 94.25 90 LYS A CA 1
ATOM 701 C C . LYS A 1 90 ? -12.875 -12.758 -6.09 1 94.25 90 LYS A C 1
ATOM 703 O O . LYS A 1 90 ? -13.859 -13.492 -5.973 1 94.25 90 LYS A O 1
ATOM 708 N N . GLU A 1 91 ? -12.836 -11.703 -6.785 1 94.06 91 GLU A N 1
ATOM 709 C CA . GLU A 1 91 ? -14.039 -11.258 -7.473 1 94.06 91 GLU A CA 1
ATOM 710 C C . GLU A 1 91 ? -14.203 -11.953 -8.82 1 94.06 91 GLU A C 1
ATOM 712 O O . GLU A 1 91 ? -15.273 -11.906 -9.43 1 94.06 91 GLU A O 1
ATOM 717 N N . SER A 1 92 ? -13.133 -12.547 -9.234 1 92.44 92 SER A N 1
ATOM 718 C CA . SER A 1 92 ? -13.164 -13.258 -10.508 1 92.44 92 SER A CA 1
ATOM 719 C C . SER A 1 92 ? -13.688 -14.68 -10.336 1 92.44 92 SER A C 1
ATOM 721 O O . SER A 1 92 ? -13.164 -15.453 -9.539 1 92.44 92 SER A O 1
ATOM 723 N N . ASN A 1 93 ? -14.672 -15.062 -11.133 1 92.12 93 ASN A N 1
ATOM 724 C CA . ASN A 1 93 ? -15.25 -16.406 -11.055 1 92.12 93 ASN A CA 1
ATOM 725 C C . ASN A 1 93 ? -14.227 -17.469 -11.398 1 92.12 93 ASN A C 1
ATOM 727 O O . ASN A 1 93 ? -14.227 -18.562 -10.805 1 92.12 93 ASN A O 1
ATOM 731 N N . SER A 1 94 ? -13.398 -17.141 -12.305 1 91.75 94 SER A N 1
ATOM 732 C CA . SER A 1 94 ? -12.477 -18.156 -12.797 1 91.75 94 SER A CA 1
ATOM 733 C C . SER A 1 94 ? -11.258 -18.281 -11.891 1 91.75 94 SER A C 1
ATOM 735 O O . SER A 1 94 ? -10.57 -19.312 -11.906 1 91.75 94 SER A O 1
ATOM 737 N N . LEU A 1 95 ? -11 -17.25 -11.008 1 94.56 95 LEU A N 1
ATOM 738 C CA . LEU A 1 95 ? -9.727 -17.234 -10.297 1 94.56 95 LEU A CA 1
ATOM 739 C C . LEU A 1 95 ? -9.945 -17.25 -8.789 1 94.56 95 LEU A C 1
ATOM 741 O O . LEU A 1 95 ? -8.992 -17.391 -8.023 1 94.56 95 LEU A O 1
ATOM 745 N N . LYS A 1 96 ? -11.172 -17.172 -8.359 1 94.19 96 LYS A N 1
ATOM 746 C CA . LYS A 1 96 ? -11.5 -16.922 -6.953 1 94.19 96 LYS A CA 1
ATOM 747 C C . LYS A 1 96 ? -10.969 -18.047 -6.062 1 94.19 96 LYS A C 1
ATOM 749 O O . LYS A 1 96 ? -10.75 -17.844 -4.867 1 94.19 96 LYS A O 1
ATOM 754 N N . ASP A 1 97 ? -10.734 -19.219 -6.645 1 93.94 97 ASP A N 1
ATOM 755 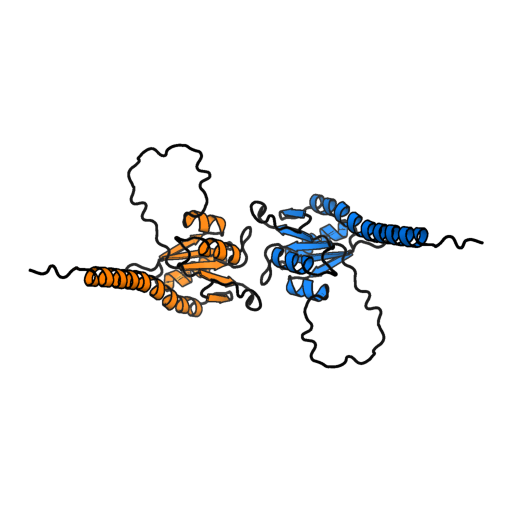C CA . ASP A 1 97 ? -10.344 -20.359 -5.828 1 93.94 97 ASP A CA 1
ATOM 756 C C . ASP A 1 97 ? -8.82 -20.438 -5.684 1 93.94 97 ASP A C 1
ATOM 758 O O . ASP A 1 97 ? -8.305 -21.234 -4.906 1 93.94 97 ASP A O 1
ATOM 762 N N . ILE A 1 98 ? -8.094 -19.609 -6.391 1 95.31 98 ILE A N 1
ATOM 763 C CA . ILE A 1 98 ? -6.645 -19.594 -6.234 1 95.31 98 ILE A CA 1
ATOM 764 C C . ILE A 1 98 ? -6.277 -19.016 -4.871 1 95.31 98 ILE A C 1
ATOM 766 O O . ILE A 1 98 ? -6.664 -17.891 -4.547 1 95.31 98 ILE A O 1
ATOM 770 N N . PRO A 1 99 ? -5.594 -19.797 -4.062 1 96.12 99 PRO A N 1
ATOM 771 C CA . PRO A 1 99 ? -5.133 -19.219 -2.795 1 96.12 99 PRO A CA 1
ATOM 772 C C . PRO A 1 99 ? -4.184 -18.047 -2.988 1 96.12 99 PRO A C 1
ATOM 774 O O . PRO A 1 99 ? -3.344 -18.062 -3.893 1 96.12 99 PRO A O 1
ATOM 777 N N . VAL A 1 100 ? -4.402 -17.047 -2.166 1 96.44 100 VAL A N 1
ATOM 778 C CA . VAL A 1 100 ? -3.553 -15.859 -2.203 1 96.44 100 VAL A CA 1
ATOM 779 C C . VAL A 1 100 ? -2.898 -15.656 -0.839 1 96.44 100 VAL A C 1
ATOM 781 O O . VAL A 1 100 ? -3.564 -15.734 0.196 1 96.44 100 VAL A O 1
ATOM 784 N N . VAL A 1 101 ? -1.589 -15.461 -0.872 1 96 101 VAL A N 1
ATOM 785 C CA . VAL A 1 101 ? -0.786 -15.164 0.31 1 96 101 VAL A CA 1
ATOM 786 C C . VAL A 1 101 ? -0.223 -13.75 0.211 1 96 101 VAL A C 1
ATOM 788 O O . VAL A 1 101 ? 0.283 -13.344 -0.839 1 96 101 VAL A O 1
ATOM 791 N N . ILE A 1 102 ? -0.314 -13.023 1.251 1 95.38 102 ILE A N 1
ATOM 792 C CA . ILE A 1 102 ? 0.17 -11.648 1.259 1 95.38 102 ILE A CA 1
ATOM 793 C C . ILE A 1 102 ? 1.441 -11.547 2.098 1 95.38 102 ILE A C 1
ATOM 795 O O . ILE A 1 102 ? 1.51 -12.102 3.197 1 95.38 102 ILE A O 1
ATOM 799 N N . MET A 1 103 ? 2.414 -10.891 1.595 1 95.88 103 MET A N 1
ATOM 800 C CA . MET A 1 103 ? 3.641 -10.555 2.314 1 95.88 103 MET A CA 1
ATOM 801 C C . MET A 1 103 ? 3.625 -9.094 2.764 1 95.88 103 MET A C 1
ATOM 803 O O . MET A 1 103 ? 3.193 -8.219 2.02 1 95.88 103 MET A O 1
ATOM 807 N N . SER A 1 104 ? 4.07 -8.891 3.967 1 93.12 104 SER A N 1
ATOM 808 C CA . SER A 1 104 ? 4.066 -7.523 4.48 1 93.12 104 SER A CA 1
ATOM 809 C C . SER A 1 104 ? 5.27 -7.27 5.379 1 93.12 104 SER A C 1
ATOM 811 O O . SER A 1 104 ? 5.754 -8.18 6.051 1 93.12 104 SER A O 1
ATOM 813 N N . SER A 1 105 ? 5.715 -6.02 5.402 1 92.5 105 SER A N 1
ATOM 814 C CA . SER A 1 105 ? 6.793 -5.637 6.305 1 92.5 105 SER A CA 1
ATOM 815 C C . SER A 1 105 ? 6.273 -5.398 7.719 1 92.5 105 SER A C 1
ATOM 817 O O . SER A 1 105 ? 7.055 -5.348 8.672 1 92.5 105 SER A O 1
ATOM 819 N N . GLU A 1 106 ? 5.008 -5.152 7.902 1 87.62 106 GLU A N 1
ATOM 820 C CA . GLU A 1 106 ? 4.375 -4.934 9.195 1 87.62 106 GLU A CA 1
ATOM 821 C C . GLU A 1 106 ? 3.191 -5.879 9.398 1 87.62 106 GLU A C 1
ATOM 823 O O . GLU A 1 106 ? 2.617 -6.379 8.43 1 87.62 106 GLU A O 1
ATOM 828 N N . ASN A 1 107 ? 3.012 -6.129 10.664 1 75.56 107 ASN A N 1
ATOM 829 C CA . ASN A 1 107 ? 1.851 -6.957 10.969 1 75.56 107 ASN A CA 1
ATOM 830 C C . ASN A 1 107 ? 0.545 -6.207 10.719 1 75.56 107 ASN A C 1
ATOM 832 O O . ASN A 1 107 ? 0.146 -5.359 11.516 1 75.56 107 ASN A O 1
ATOM 836 N N . VAL A 1 108 ? 0.05 -6.211 9.594 1 60.66 108 VAL A N 1
ATOM 837 C CA . VAL A 1 108 ? -1.141 -5.496 9.148 1 60.66 108 VAL A CA 1
ATOM 838 C C . VAL A 1 108 ? -2.387 -6.145 9.75 1 60.66 108 VAL A C 1
ATOM 840 O O . VAL A 1 108 ? -3.504 -5.664 9.539 1 60.66 108 VAL A O 1
ATOM 843 N N . HIS A 1 109 ? -2.402 -7.324 10.625 1 56.75 109 HIS A N 1
ATOM 844 C CA . HIS A 1 109 ? -3.547 -8.125 11.039 1 56.75 109 HIS A CA 1
ATOM 845 C C . HIS A 1 109 ? -4.672 -7.25 11.578 1 56.75 109 HIS A C 1
ATOM 847 O O . HIS A 1 109 ? -5.848 -7.598 11.453 1 56.75 109 HIS A O 1
ATOM 853 N N . GLN A 1 110 ? -4.461 -6.25 12.367 1 50.25 110 GLN A N 1
ATOM 854 C CA . GLN A 1 110 ? -5.578 -5.824 13.203 1 50.25 110 GLN A CA 1
ATOM 855 C C . GLN A 1 110 ? -6.789 -5.445 12.359 1 50.25 110 GLN A C 1
ATOM 857 O O . GLN A 1 110 ? -7.93 -5.543 12.812 1 50.25 110 GLN A O 1
ATOM 862 N N . GLY A 1 111 ? -6.648 -5.031 11.211 1 47.84 111 GLY A N 1
ATOM 863 C CA . GLY A 1 111 ? -7.844 -4.621 10.492 1 47.84 111 GLY A CA 1
ATOM 864 C C . GLY A 1 111 ? -8.016 -5.332 9.164 1 47.84 111 GLY A C 1
ATOM 865 O O . GLY A 1 111 ? -9.039 -5.172 8.5 1 47.84 111 GLY A O 1
ATOM 866 N N . LEU A 1 112 ? -6.98 -5.707 8.742 1 48 112 LEU A N 1
ATOM 867 C CA . LEU A 1 112 ? -7.113 -6.297 7.414 1 48 112 LEU A CA 1
ATOM 868 C C . LEU A 1 112 ? -7.742 -7.684 7.496 1 48 112 LEU A C 1
ATOM 870 O O . LEU A 1 112 ? -7.043 -8.672 7.734 1 48 112 LEU A O 1
ATOM 874 N N . THR A 1 113 ? -8.664 -7.82 8.383 1 47.41 113 THR A N 1
ATOM 875 C CA . THR A 1 113 ? -9.391 -9.07 8.195 1 47.41 113 THR A CA 1
ATOM 876 C C . THR A 1 113 ? -9.523 -9.406 6.715 1 47.41 113 THR A C 1
ATOM 878 O O . THR A 1 113 ? -10.477 -8.977 6.062 1 47.41 113 THR A O 1
ATOM 881 N N . GLU A 1 114 ? -8.531 -8.898 5.957 1 53.16 114 GLU A N 1
ATOM 882 C CA . GLU A 1 114 ? -8.875 -8.922 4.535 1 53.16 114 GLU A CA 1
ATOM 883 C C . GLU A 1 114 ? -9.359 -10.305 4.105 1 53.16 114 GLU A C 1
ATOM 885 O O . GLU A 1 114 ? -8.586 -11.266 4.098 1 53.16 114 GLU A O 1
ATOM 890 N N . GLU A 1 115 ? -10.539 -10.422 4.234 1 69.12 115 GLU A N 1
ATOM 891 C CA . GLU A 1 115 ? -11.297 -11.57 3.746 1 69.12 115 GLU A CA 1
ATOM 892 C C . GLU A 1 115 ? -10.758 -12.062 2.406 1 69.12 115 GLU A C 1
ATOM 894 O O . GLU A 1 115 ? -10.359 -11.258 1.56 1 69.12 115 GLU A O 1
ATOM 899 N N . GLY A 1 116 ? -10.156 -13.164 2.379 1 87.19 116 GLY A N 1
ATOM 900 C CA . GLY A 1 116 ? -9.914 -13.906 1.154 1 87.19 116 GLY A CA 1
ATOM 901 C C . GLY A 1 116 ? -8.5 -14.453 1.06 1 87.19 116 GLY A C 1
ATOM 902 O O . GLY A 1 116 ? -8.242 -15.398 0.316 1 87.19 116 GLY A O 1
ATOM 903 N N . ALA A 1 117 ? -7.539 -13.82 1.9 1 91.94 117 ALA A N 1
ATOM 904 C CA . ALA A 1 117 ? -6.172 -14.328 1.848 1 91.94 117 ALA A CA 1
ATOM 905 C C . ALA A 1 117 ? -6.035 -15.617 2.645 1 91.94 117 ALA A C 1
ATOM 907 O O . ALA A 1 117 ? -6.652 -15.773 3.701 1 91.94 117 ALA A O 1
ATOM 908 N N . GLU A 1 118 ? -5.164 -16.484 2.195 1 90.88 118 GLU A N 1
ATOM 909 C CA . GLU A 1 118 ? -4.934 -17.75 2.881 1 90.88 118 GLU A CA 1
ATOM 910 C C . GLU A 1 118 ? -3.922 -17.594 4.012 1 90.88 118 GLU A C 1
ATOM 912 O O . GLU A 1 118 ? -4.066 -18.203 5.074 1 90.88 118 GLU A O 1
ATOM 917 N N . GLU A 1 119 ? -2.879 -16.844 3.732 1 89.81 119 GLU A N 1
ATOM 918 C CA . GLU A 1 119 ? -1.798 -16.625 4.688 1 89.81 119 GLU A CA 1
ATOM 919 C C . GLU A 1 119 ? -1.267 -15.195 4.586 1 89.81 119 GLU A C 1
ATOM 921 O O . GLU A 1 119 ? -1.463 -14.523 3.568 1 89.81 119 GLU A O 1
ATOM 926 N N . PHE A 1 120 ? -0.677 -14.844 5.727 1 91.56 120 PHE A N 1
ATOM 927 C CA . PHE A 1 120 ? 0.091 -13.609 5.801 1 91.56 120 PHE A CA 1
ATOM 928 C C . PHE A 1 120 ? 1.517 -13.883 6.262 1 91.56 120 PHE A C 1
ATOM 930 O O . PHE A 1 120 ? 1.728 -14.547 7.281 1 91.56 120 PHE A O 1
ATOM 937 N N . PHE A 1 121 ? 2.447 -13.438 5.465 1 94.31 121 PHE A N 1
ATOM 938 C CA . PHE A 1 121 ? 3.848 -13.594 5.832 1 94.31 121 PHE A CA 1
ATOM 939 C C . PHE A 1 121 ? 4.48 -12.25 6.16 1 94.31 121 PHE A C 1
ATOM 941 O O . PHE A 1 121 ? 4.324 -11.281 5.41 1 94.31 121 PHE A O 1
ATOM 948 N N . LEU A 1 122 ? 5.188 -12.25 7.293 1 94 122 LEU A N 1
ATOM 949 C CA . LEU A 1 122 ? 6.008 -11.086 7.605 1 94 122 LEU A CA 1
ATOM 950 C C . LEU A 1 122 ? 7.355 -11.156 6.898 1 94 122 LEU A C 1
ATOM 952 O O . LEU A 1 122 ? 7.98 -12.219 6.859 1 94 122 LEU A O 1
ATOM 956 N N . LYS A 1 123 ? 7.758 -10.109 6.266 1 95.56 123 LYS A N 1
ATOM 957 C CA . LYS A 1 123 ? 9.078 -10.008 5.652 1 95.56 123 LYS A CA 1
ATOM 958 C C . LYS A 1 123 ? 10.156 -9.766 6.707 1 95.56 123 LYS A C 1
ATOM 960 O O . LYS A 1 123 ? 9.922 -9.062 7.695 1 95.56 123 LYS A O 1
ATOM 965 N N . PRO A 1 124 ? 11.406 -10.273 6.57 1 96.5 124 PRO A N 1
ATOM 966 C CA . PRO A 1 124 ? 11.773 -11.109 5.426 1 96.5 124 PRO A CA 1
ATOM 967 C C . PRO A 1 124 ? 11.172 -12.508 5.5 1 96.5 124 PRO A C 1
ATOM 969 O O . PRO A 1 124 ? 11.148 -13.125 6.57 1 96.5 124 PRO A O 1
ATOM 972 N N . VAL A 1 125 ? 10.719 -12.945 4.395 1 97.5 125 VAL A N 1
ATOM 973 C CA . VAL A 1 125 ? 10.133 -14.281 4.301 1 97.5 125 VAL A CA 1
ATOM 974 C C . VAL A 1 125 ? 11.227 -15.328 4.461 1 97.5 125 VAL A C 1
ATOM 976 O O . VAL A 1 125 ? 12.328 -15.18 3.92 1 97.5 125 VAL A O 1
ATOM 979 N N . GLN A 1 126 ? 10.891 -16.359 5.164 1 97.56 126 GLN A N 1
ATOM 980 C CA . GLN A 1 126 ? 11.844 -17.438 5.406 1 97.56 126 GLN A CA 1
ATOM 981 C C . GLN A 1 126 ? 11.328 -18.766 4.84 1 97.56 126 GLN A C 1
ATOM 983 O O . GLN A 1 126 ? 10.156 -18.875 4.484 1 97.56 126 GLN A O 1
ATOM 988 N N . GLN A 1 127 ? 12.328 -19.703 4.812 1 97.56 127 GLN A N 1
ATOM 989 C CA . GLN A 1 127 ? 11.984 -21.031 4.289 1 97.56 127 GLN A CA 1
ATOM 990 C C . GLN A 1 127 ? 10.852 -21.656 5.09 1 97.56 127 GLN A C 1
ATOM 992 O O . GLN A 1 127 ? 10 -22.344 4.531 1 97.56 127 GLN A O 1
ATOM 997 N N . SER A 1 128 ? 10.836 -21.438 6.352 1 97.44 128 SER A N 1
ATOM 998 C CA . SER A 1 128 ? 9.781 -21.984 7.203 1 97.44 128 SER A CA 1
ATOM 999 C C . SER A 1 128 ? 8.414 -21.453 6.797 1 97.44 128 SER A C 1
ATOM 1001 O O . SER A 1 128 ? 7.41 -22.156 6.906 1 97.44 128 SER A O 1
ATOM 1003 N N . ASP A 1 129 ? 8.305 -20.234 6.348 1 97.06 129 ASP A N 1
ATOM 1004 C CA . ASP A 1 129 ? 7.055 -19.672 5.848 1 97.06 129 ASP A CA 1
ATOM 1005 C C . ASP A 1 129 ? 6.605 -20.375 4.57 1 97.06 129 ASP A C 1
ATOM 1007 O O . ASP A 1 129 ? 5.438 -20.734 4.434 1 97.06 129 ASP A O 1
ATOM 1011 N N . VAL A 1 130 ? 7.516 -20.641 3.699 1 97.44 130 VAL A N 1
ATOM 1012 C CA . VAL A 1 130 ? 7.227 -21.25 2.408 1 97.44 130 VAL A CA 1
ATOM 1013 C C . VAL A 1 130 ? 6.711 -22.672 2.615 1 97.44 130 VAL A C 1
ATOM 1015 O O . VAL A 1 130 ? 5.836 -23.141 1.88 1 97.44 130 VAL A O 1
ATOM 1018 N N . ASN A 1 131 ? 7.199 -23.297 3.623 1 95.5 131 ASN A N 1
ATOM 1019 C CA . ASN A 1 131 ? 6.766 -24.656 3.934 1 95.5 131 ASN A CA 1
ATOM 1020 C C . ASN A 1 131 ? 5.277 -24.703 4.277 1 95.5 131 ASN A C 1
ATOM 1022 O O . ASN A 1 131 ? 4.633 -25.75 4.125 1 95.5 131 ASN A O 1
ATOM 1026 N N . LYS A 1 132 ? 4.723 -23.594 4.699 1 94.75 132 LYS A N 1
ATOM 1027 C CA . LYS A 1 132 ? 3.318 -23.516 5.102 1 94.75 132 LYS A CA 1
ATOM 1028 C C . LYS A 1 132 ? 2.402 -23.438 3.885 1 94.75 132 LYS A C 1
ATOM 1030 O O . LYS A 1 132 ? 1.18 -23.547 4.016 1 94.75 132 LYS A O 1
ATOM 1035 N N . LEU A 1 133 ? 2.928 -23.281 2.711 1 95.12 133 LEU A N 1
ATOM 1036 C CA . LEU A 1 133 ? 2.129 -23.078 1.51 1 95.12 133 LEU A CA 1
ATOM 1037 C C . LEU A 1 133 ? 1.57 -24.391 0.993 1 95.12 133 LEU A C 1
ATOM 1039 O O . LEU A 1 133 ? 0.51 -24.422 0.364 1 95.12 133 LEU A O 1
ATOM 1043 N N . LYS A 1 134 ? 2.195 -25.469 1.222 1 91.25 134 LYS A N 1
ATOM 1044 C CA . LYS A 1 134 ? 1.896 -26.766 0.617 1 91.25 134 LYS A CA 1
ATOM 1045 C C . LYS A 1 134 ? 0.471 -27.203 0.936 1 91.25 134 LYS A C 1
ATOM 1047 O O . LYS A 1 134 ? -0.261 -27.641 0.048 1 91.25 134 LYS A O 1
ATOM 1052 N N . PRO A 1 135 ? 0.031 -27 2.184 1 90.81 135 PRO A N 1
ATOM 1053 C CA . PRO A 1 135 ? -1.337 -27.422 2.506 1 90.81 135 PRO A CA 1
ATOM 1054 C C . PRO A 1 135 ? -2.387 -26.672 1.679 1 90.81 135 PRO A C 1
ATOM 1056 O O . PRO A 1 135 ? -3.467 -27.219 1.424 1 90.81 135 PRO A O 1
ATOM 1059 N N . HIS A 1 136 ? -2.127 -25.453 1.279 1 90.31 136 HIS A N 1
ATOM 1060 C CA . HIS A 1 136 ? -3.07 -24.641 0.525 1 90.31 136 HIS A CA 1
ATOM 1061 C C . HIS A 1 136 ? -3.117 -25.062 -0.939 1 90.31 136 HIS A C 1
ATOM 1063 O O . HIS A 1 136 ? -4.035 -24.688 -1.67 1 90.31 136 HIS A O 1
ATOM 1069 N N . LEU A 1 137 ? -2.176 -25.75 -1.383 1 88.44 137 LEU A N 1
ATOM 1070 C CA . LEU A 1 137 ? -2.07 -26.188 -2.771 1 88.44 137 LEU A CA 1
ATOM 1071 C C . LEU A 1 137 ? -2.797 -27.516 -2.982 1 88.44 137 LEU A C 1
ATOM 1073 O O . LEU A 1 137 ? -3.229 -27.812 -4.098 1 88.44 137 LEU A O 1
ATOM 1077 N N . LEU A 1 138 ? -2.895 -28.25 -1.965 1 74.31 138 LEU A N 1
ATOM 1078 C CA . LEU A 1 138 ? -3.502 -29.578 -2.033 1 74.31 138 LEU A CA 1
ATOM 1079 C C . LEU A 1 138 ? -5.02 -29.484 -1.945 1 74.31 138 LEU A C 1
ATOM 1081 O O . LEU A 1 138 ? -5.73 -30.328 -2.48 1 74.31 138 LEU A O 1
ATOM 1085 N N . LYS A 1 139 ? -5.527 -28.438 -1.354 1 62.16 139 LYS A N 1
ATOM 1086 C CA . LYS A 1 139 ? -6.973 -28.297 -1.193 1 62.16 139 LYS A CA 1
ATOM 1087 C C . LYS A 1 139 ? -7.648 -28 -2.527 1 62.16 139 LYS A C 1
ATOM 1089 O O . LYS A 1 139 ? -8.781 -28.406 -2.762 1 62.16 139 LYS A O 1
ATOM 1094 N N . THR A 1 140 ? -7.098 -27.219 -3.383 1 56.16 140 THR A N 1
ATOM 1095 C CA . THR A 1 140 ? -7.707 -26.828 -4.645 1 56.16 140 THR A CA 1
ATOM 1096 C C . THR A 1 140 ? -7.812 -28.016 -5.594 1 56.16 140 THR A C 1
ATOM 1098 O O . THR A 1 140 ? -8.727 -28.078 -6.418 1 56.16 140 THR A O 1
ATOM 1101 N N . LYS A 1 141 ? -6.941 -29 -5.59 1 52.47 141 LYS A N 1
ATOM 1102 C CA . LYS A 1 141 ? -7 -30.172 -6.469 1 52.47 141 LYS A CA 1
ATOM 1103 C C . LYS A 1 141 ? -8.133 -31.109 -6.066 1 52.47 141 LYS A C 1
ATOM 1105 O O . LYS A 1 141 ? -8.789 -31.703 -6.926 1 52.47 141 LYS A O 1
ATOM 1110 N N . VAL A 1 142 ? -8.398 -31.156 -4.82 1 47.44 142 VAL A N 1
ATOM 1111 C CA . VAL A 1 142 ? -9.391 -32.156 -4.402 1 47.44 142 VAL A CA 1
ATOM 1112 C C . VAL A 1 142 ? -10.789 -31.641 -4.742 1 47.44 142 VAL A C 1
ATOM 1114 O O . VAL A 1 142 ? -11.742 -32.406 -4.828 1 47.44 142 VAL A O 1
ATOM 1117 N N . LYS A 1 143 ? -10.852 -30.391 -4.785 1 50.03 143 LYS A N 1
ATOM 1118 C CA . LYS A 1 143 ? -12.219 -29.953 -5.047 1 50.03 143 LYS A CA 1
ATOM 1119 C C . LYS A 1 143 ? -12.625 -30.25 -6.488 1 50.03 143 LYS A C 1
ATOM 1121 O O . LYS A 1 143 ? -13.781 -30.578 -6.758 1 50.03 143 LYS A O 1
ATOM 1126 N N . ASN A 1 144 ? -11.688 -30.109 -7.25 1 48.66 144 ASN A N 1
ATOM 1127 C CA . ASN A 1 144 ? -12.078 -30.438 -8.617 1 48.66 144 ASN A CA 1
ATOM 1128 C C . ASN A 1 144 ? -12.367 -31.938 -8.758 1 48.66 144 ASN A C 1
ATOM 1130 O O . ASN A 1 144 ? -13.211 -32.344 -9.562 1 48.66 144 ASN A O 1
ATOM 1134 N N . GLU A 1 145 ? -11.703 -32.625 -7.957 1 47.81 145 GLU A N 1
ATOM 1135 C CA . GLU A 1 145 ? -11.938 -34.062 -8.07 1 47.81 145 GLU A CA 1
ATOM 1136 C C . GLU A 1 145 ? -13.258 -34.469 -7.414 1 47.81 145 GLU A C 1
ATOM 1138 O O . GLU A 1 145 ? -13.977 -35.312 -7.934 1 47.81 145 GLU A O 1
ATOM 1143 N N . ASP A 1 146 ? -13.508 -33.812 -6.336 1 49.84 146 ASP A N 1
ATOM 1144 C CA . ASP A 1 146 ? -14.734 -34.188 -5.648 1 49.84 146 ASP A CA 1
ATOM 1145 C C . ASP A 1 146 ? -15.969 -33.75 -6.43 1 49.84 146 ASP A C 1
ATOM 1147 O O . ASP A 1 146 ? -16.969 -34.469 -6.473 1 49.84 146 ASP A O 1
ATOM 1151 N N . ASP A 1 147 ? -15.844 -32.594 -6.957 1 52.12 147 ASP A N 1
ATOM 1152 C CA . ASP A 1 147 ? -16.969 -32.125 -7.758 1 52.12 147 ASP A CA 1
ATOM 1153 C C . ASP A 1 147 ? -17.203 -33.031 -8.969 1 52.12 147 ASP A C 1
ATOM 1155 O O . ASP A 1 147 ? -18.328 -33.219 -9.391 1 52.12 147 ASP A O 1
ATOM 1159 N N . LEU A 1 148 ? -16.141 -33.562 -9.453 1 49.44 148 LEU A N 1
ATOM 1160 C CA . LEU A 1 148 ? -16.234 -34.531 -10.539 1 49.44 148 LEU A CA 1
ATOM 1161 C C . LEU A 1 148 ? -16.828 -35.844 -10.047 1 49.44 148 LEU A C 1
ATOM 1163 O O . LEU A 1 148 ? -17.625 -36.469 -10.758 1 49.44 148 LEU A O 1
ATOM 1167 N N . ILE A 1 149 ? -16.516 -36.094 -8.828 1 52.09 149 ILE A N 1
ATOM 1168 C CA . ILE A 1 149 ? -17.016 -37.344 -8.281 1 52.09 149 ILE A CA 1
ATOM 1169 C C . ILE A 1 149 ? -18.5 -37.219 -7.945 1 52.09 149 ILE A C 1
ATOM 1171 O O . ILE A 1 149 ? -19.297 -38.125 -8.234 1 52.09 149 ILE A O 1
ATOM 1175 N N . ASN A 1 150 ? -18.75 -36.094 -7.438 1 53.59 150 ASN A N 1
ATOM 1176 C CA . ASN A 1 150 ? -20.156 -35.906 -7.082 1 53.59 150 ASN A CA 1
ATOM 1177 C C . ASN A 1 150 ? -21.031 -35.781 -8.32 1 53.59 150 ASN A C 1
ATOM 1179 O O . ASN A 1 150 ? -22.203 -36.156 -8.305 1 53.59 150 ASN A O 1
ATOM 1183 N N . ASN A 1 151 ? -20.484 -35.188 -9.273 1 51.19 151 ASN A N 1
ATOM 1184 C CA . ASN A 1 151 ? -21.234 -35.094 -10.523 1 51.19 151 ASN A CA 1
ATOM 1185 C C . ASN A 1 151 ? -21.359 -36.469 -11.211 1 51.19 151 ASN A C 1
ATOM 1187 O O . ASN A 1 151 ? -22.391 -36.75 -11.797 1 51.19 151 ASN A O 1
ATOM 1191 N N . LYS A 1 152 ? -20.375 -37.375 -11.094 1 51.25 152 LYS A N 1
ATOM 1192 C CA . LYS A 1 152 ? -20.438 -38.75 -11.633 1 51.25 152 LYS A CA 1
ATOM 1193 C C . LYS A 1 152 ? -21.453 -39.594 -10.875 1 51.25 152 LYS A C 1
ATOM 1195 O O . LYS A 1 152 ? -22.156 -40.406 -11.477 1 51.25 152 LYS A O 1
ATOM 1200 N N . ARG A 1 153 ? -21.609 -39.344 -9.555 1 49.47 153 ARG A N 1
ATOM 1201 C CA . ARG A 1 153 ? -22.578 -40.094 -8.75 1 49.47 153 ARG A CA 1
ATOM 1202 C C . ARG A 1 153 ? -24 -39.688 -9.102 1 49.47 153 ARG A C 1
ATOM 1204 O O . ARG A 1 153 ? -24.906 -40.5 -9.117 1 49.47 153 ARG A O 1
ATOM 1211 N N . ARG A 1 154 ? -24 -38.5 -9.383 1 52.03 154 ARG A N 1
ATOM 1212 C CA . ARG A 1 154 ? -25.328 -38.031 -9.727 1 52.03 154 ARG A CA 1
ATOM 1213 C C . ARG A 1 154 ? -25.781 -38.594 -11.078 1 52.03 154 ARG A C 1
ATOM 1215 O O . ARG A 1 154 ? -26.938 -38.938 -11.258 1 52.03 154 ARG A O 1
ATOM 1222 N N . ILE A 1 155 ? -24.766 -38.719 -11.93 1 51.88 155 ILE A N 1
ATOM 1223 C CA . ILE A 1 155 ? -25.078 -39.281 -13.234 1 51.88 155 ILE A CA 1
ATOM 1224 C C . ILE A 1 155 ? -25.391 -40.75 -13.102 1 51.88 155 ILE A C 1
ATOM 1226 O O . ILE A 1 155 ? -26.266 -41.281 -13.789 1 51.88 155 ILE A O 1
ATOM 1230 N N . HIS A 1 156 ? -24.562 -41.344 -12.234 1 50.78 156 HIS A N 1
ATOM 1231 C CA . HIS A 1 156 ? -24.797 -42.75 -12.047 1 50.78 156 HIS A CA 1
ATOM 1232 C C . HIS A 1 156 ? -26.156 -43.031 -11.383 1 50.78 156 HIS A C 1
ATOM 1234 O O . HIS A 1 156 ? -26.844 -44 -11.719 1 50.78 156 HIS A O 1
ATOM 1240 N N . ASN A 1 157 ? -26.438 -42.094 -10.469 1 53.25 157 ASN A N 1
ATOM 1241 C CA . ASN A 1 157 ? -27.703 -42.344 -9.766 1 53.25 157 ASN A CA 1
ATOM 1242 C C . ASN A 1 157 ? -28.906 -42.062 -10.656 1 53.25 157 ASN A C 1
ATOM 1244 O O . ASN A 1 157 ? -30.016 -42.5 -10.352 1 53.25 157 ASN A O 1
ATOM 1248 N N . ASN A 1 158 ? -28.75 -41.062 -11.508 1 48.53 158 ASN A N 1
ATOM 1249 C CA . ASN A 1 158 ? -29.906 -40.781 -12.352 1 48.53 158 ASN A CA 1
ATOM 1250 C C . ASN A 1 158 ? -30.031 -41.812 -13.469 1 48.53 158 ASN A C 1
ATOM 1252 O O . ASN A 1 158 ? -30.797 -41.594 -14.422 1 48.53 158 ASN A O 1
ATOM 1256 N N . ALA A 1 159 ? -29.047 -42.719 -13.57 1 47 159 ALA A N 1
ATOM 1257 C CA . ALA A 1 159 ? -29.219 -43.781 -14.555 1 47 159 ALA A CA 1
ATOM 1258 C C . ALA A 1 159 ? -30.5 -44.562 -14.273 1 47 159 ALA A C 1
ATOM 1260 O O . ALA A 1 159 ? -30.703 -45.031 -13.148 1 47 159 ALA A O 1
ATOM 1261 N N . ILE A 1 160 ? -31.641 -44.094 -14.844 1 48.75 160 ILE A N 1
ATOM 1262 C CA . ILE A 1 160 ? -32.969 -44.719 -14.914 1 48.75 160 ILE A CA 1
ATOM 1263 C C . ILE A 1 160 ? -32.812 -46.219 -15.07 1 48.75 160 ILE A C 1
ATOM 1265 O O . ILE A 1 160 ? -32.062 -4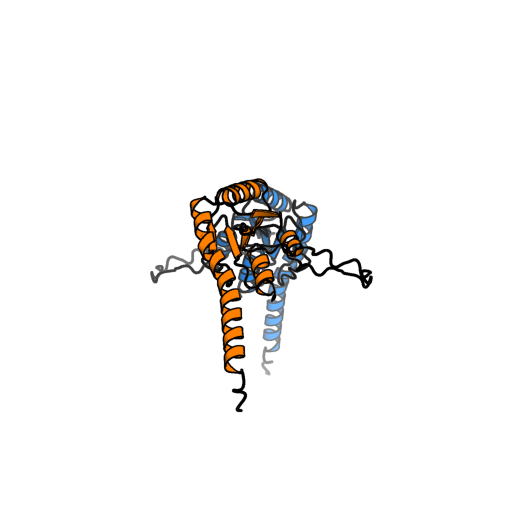6.688 -15.945 1 48.75 160 ILE A O 1
ATOM 1269 N N . PRO A 1 161 ? -33 -46.938 -13.992 1 46.97 161 PRO A N 1
ATOM 1270 C CA . PRO A 1 161 ? -33.094 -48.406 -14.125 1 46.97 161 PRO A CA 1
ATOM 1271 C C . PRO A 1 161 ? -33.938 -48.844 -15.312 1 46.97 161 PRO A C 1
ATOM 1273 O O . PRO A 1 161 ? -35.062 -48.375 -15.461 1 46.97 161 PRO A O 1
ATOM 1276 N N . LEU A 1 162 ? -33.344 -48.781 -16.469 1 40.97 162 LEU A N 1
ATOM 1277 C CA . LEU A 1 162 ? -34.031 -49.375 -17.609 1 40.97 162 LEU A CA 1
ATOM 1278 C C . LEU A 1 162 ? -34.656 -50.719 -17.234 1 40.97 162 LEU A C 1
ATOM 1280 O O . LEU A 1 162 ? -33.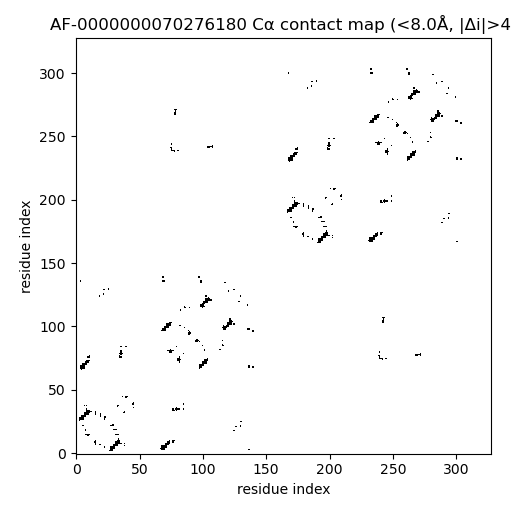938 -51.625 -16.797 1 40.97 162 LEU A O 1
ATOM 1284 N N . LYS A 1 163 ? -35.75 -50.688 -16.547 1 42.06 163 LYS A N 1
ATOM 1285 C CA . LYS A 1 163 ? -36.625 -51.844 -16.375 1 42.06 163 LYS A CA 1
ATOM 1286 C C . LYS A 1 163 ? -36.781 -52.625 -17.672 1 42.06 163 LYS A C 1
ATOM 1288 O O . LYS A 1 163 ? -37.094 -52.031 -18.719 1 42.06 163 LYS A O 1
ATOM 1293 N N . ASN A 1 164 ? -36.094 -53.75 -17.734 1 33.16 164 ASN A N 1
ATOM 1294 C CA . ASN A 1 164 ? -36.688 -54.812 -18.547 1 33.16 164 ASN A CA 1
ATOM 1295 C C . ASN A 1 164 ? -38.125 -55.094 -18.141 1 33.16 164 ASN A C 1
ATOM 1297 O O . ASN A 1 164 ? -38.438 -55.125 -16.953 1 33.16 164 ASN A O 1
ATOM 1301 N N . MET B 1 1 ? 0.674 36.156 10.406 1 51.66 1 MET B N 1
ATOM 1302 C CA . MET B 1 1 ? -0.484 35.312 10.164 1 51.66 1 MET B CA 1
ATOM 1303 C C . MET B 1 1 ? -0.149 33.844 10.445 1 51.66 1 MET B C 1
ATOM 1305 O O . MET B 1 1 ? 0.998 33.406 10.289 1 51.66 1 MET B O 1
ATOM 1309 N N . ALA B 1 2 ? -0.939 33.188 11.297 1 64.38 2 ALA B N 1
ATOM 1310 C CA . ALA B 1 2 ? -0.569 31.859 11.758 1 64.38 2 ALA B CA 1
ATOM 1311 C C . ALA B 1 2 ? -0.328 30.922 10.586 1 64.38 2 ALA B C 1
ATOM 1313 O O . ALA B 1 2 ? -0.996 31.031 9.555 1 64.38 2 ALA B O 1
ATOM 1314 N N . GLN B 1 3 ? 0.772 30.328 10.492 1 88.44 3 GLN B N 1
ATOM 1315 C CA . GLN B 1 3 ? 1.164 29.391 9.445 1 88.44 3 GLN B CA 1
ATOM 1316 C C . GLN B 1 3 ? 0.244 28.172 9.43 1 88.44 3 GLN B C 1
ATOM 1318 O O . GLN B 1 3 ? -0.133 27.656 10.484 1 88.44 3 GLN B O 1
ATOM 1323 N N . PHE B 1 4 ? -0.243 27.906 8.25 1 94.44 4 PHE B N 1
ATOM 1324 C CA . PHE B 1 4 ? -1.007 26.672 8.133 1 94.44 4 PHE B CA 1
ATOM 1325 C C . PHE B 1 4 ? -0.175 25.469 8.578 1 94.44 4 PHE B C 1
ATOM 1327 O O . PHE B 1 4 ? 1.021 25.391 8.289 1 94.44 4 PHE B O 1
ATOM 1334 N N . HIS B 1 5 ? -0.838 24.578 9.234 1 97.06 5 HIS B N 1
ATOM 1335 C CA . HIS B 1 5 ? -0.189 23.375 9.742 1 97.06 5 HIS B CA 1
ATOM 1336 C C . HIS B 1 5 ? -0.468 22.172 8.844 1 97.06 5 HIS B C 1
ATOM 1338 O O . HIS B 1 5 ? -1.627 21.797 8.633 1 97.06 5 HIS B O 1
ATOM 1344 N N . VAL B 1 6 ? 0.646 21.578 8.352 1 97.94 6 VAL B N 1
ATOM 1345 C CA . VAL B 1 6 ? 0.528 20.422 7.473 1 97.94 6 VAL B CA 1
ATOM 1346 C C . VAL B 1 6 ? 1.102 19.188 8.164 1 97.94 6 VAL B C 1
ATOM 1348 O O . VAL B 1 6 ? 2.203 19.234 8.719 1 97.94 6 VAL B O 1
ATOM 1351 N N . LEU B 1 7 ? 0.271 18.125 8.227 1 98.56 7 LEU B N 1
ATOM 1352 C CA . LEU B 1 7 ? 0.75 16.828 8.656 1 98.56 7 LEU B CA 1
ATOM 1353 C C . LEU B 1 7 ? 1.22 16 7.461 1 98.56 7 LEU B C 1
ATOM 1355 O O . LEU B 1 7 ? 0.428 15.688 6.566 1 98.56 7 LEU B O 1
ATOM 1359 N N . ALA B 1 8 ? 2.51 15.711 7.434 1 98.88 8 ALA B N 1
ATOM 1360 C CA . ALA B 1 8 ? 3.098 14.906 6.367 1 98.88 8 ALA B CA 1
ATOM 1361 C C . ALA B 1 8 ? 3.395 13.484 6.848 1 98.88 8 ALA B C 1
ATOM 1363 O O . ALA B 1 8 ? 4.043 13.297 7.883 1 98.88 8 ALA B O 1
ATOM 1364 N N . VAL B 1 9 ? 2.869 12.5 6.09 1 98.69 9 VAL B N 1
ATOM 1365 C CA . VAL B 1 9 ? 2.947 11.102 6.5 1 98.69 9 VAL B CA 1
ATOM 1366 C C . VAL B 1 9 ? 3.67 10.289 5.426 1 98.69 9 VAL B C 1
ATOM 1368 O O . VAL B 1 9 ? 3.213 10.211 4.285 1 98.69 9 VAL B O 1
ATOM 1371 N N . ASP B 1 10 ? 4.816 9.688 5.785 1 98.31 10 ASP B N 1
ATOM 1372 C CA . ASP B 1 10 ? 5.625 8.898 4.859 1 98.31 10 ASP B CA 1
ATOM 1373 C C . ASP B 1 10 ? 6.57 7.965 5.609 1 98.31 10 ASP B C 1
ATOM 1375 O O . ASP B 1 10 ? 7.242 8.383 6.555 1 98.31 10 ASP B O 1
ATOM 1379 N N . ASP B 1 11 ? 6.578 6.758 5.16 1 96.88 11 ASP B N 1
ATOM 1380 C CA . ASP B 1 11 ? 7.391 5.797 5.902 1 96.88 11 ASP B CA 1
ATOM 1381 C C . ASP B 1 11 ? 8.859 5.887 5.492 1 96.88 11 ASP B C 1
ATOM 1383 O O . ASP B 1 11 ? 9.734 5.387 6.191 1 96.88 11 ASP B O 1
ATOM 1387 N N . SER B 1 12 ? 9.172 6.477 4.348 1 96.81 12 SER B N 1
ATOM 1388 C CA . SER B 1 12 ? 10.539 6.66 3.875 1 96.81 12 SER B CA 1
ATOM 1389 C C . SER B 1 12 ? 11.18 7.895 4.504 1 96.81 12 SER B C 1
ATOM 1391 O O . SER B 1 12 ? 10.68 9.008 4.344 1 96.81 12 SER B O 1
ATOM 1393 N N . VAL B 1 13 ? 12.32 7.68 5.148 1 97.94 13 VAL B N 1
ATOM 1394 C CA . VAL B 1 13 ? 13.008 8.781 5.809 1 97.94 13 VAL B CA 1
ATOM 1395 C C . VAL B 1 13 ? 13.406 9.836 4.777 1 97.94 13 VAL B C 1
ATOM 1397 O O . VAL B 1 13 ? 13.242 11.039 5.012 1 97.94 13 VAL B O 1
ATOM 1400 N N . ILE B 1 14 ? 13.828 9.367 3.658 1 97.62 14 ILE B N 1
ATOM 1401 C CA . ILE B 1 14 ? 14.305 10.273 2.615 1 97.62 14 ILE B CA 1
ATOM 1402 C C . ILE B 1 14 ? 13.133 11.078 2.061 1 97.62 14 ILE B C 1
ATOM 1404 O O . ILE B 1 14 ? 13.234 12.297 1.885 1 97.62 14 ILE B O 1
ATOM 1408 N N . ASP B 1 15 ? 12.008 10.422 1.843 1 97.81 15 ASP B N 1
ATOM 1409 C CA . ASP B 1 15 ? 10.844 11.117 1.313 1 97.81 15 ASP B CA 1
ATOM 1410 C C . ASP B 1 15 ? 10.281 12.109 2.33 1 97.81 15 ASP B C 1
ATOM 1412 O O . ASP B 1 15 ? 9.828 13.195 1.963 1 97.81 15 ASP B O 1
ATOM 1416 N N . ARG B 1 16 ? 10.312 11.719 3.629 1 98.38 16 ARG B N 1
ATOM 1417 C CA . ARG B 1 16 ? 9.852 12.617 4.676 1 98.38 16 ARG B CA 1
ATOM 1418 C C . ARG B 1 16 ? 10.695 13.891 4.719 1 98.38 16 ARG B C 1
ATOM 1420 O O . ARG B 1 16 ? 10.156 14.992 4.836 1 98.38 16 ARG B O 1
ATOM 1427 N N . MET B 1 17 ? 11.969 13.75 4.574 1 98.38 17 MET B N 1
ATOM 1428 C CA . MET B 1 17 ? 12.859 14.898 4.598 1 98.38 17 MET B CA 1
ATOM 1429 C C . MET B 1 17 ? 12.594 15.82 3.408 1 98.38 17 MET B C 1
ATOM 1431 O O . MET B 1 17 ? 12.555 17.047 3.562 1 98.38 17 MET B O 1
ATOM 1435 N N . LEU B 1 18 ? 12.43 15.18 2.268 1 98.44 18 LEU B N 1
ATOM 1436 C CA . LEU B 1 18 ? 12.188 15.953 1.051 1 98.44 18 LEU B CA 1
ATOM 1437 C C . LEU B 1 18 ? 10.883 16.719 1.151 1 98.44 18 LEU B C 1
ATOM 1439 O O . LEU B 1 18 ? 10.844 17.938 0.895 1 98.44 18 LEU B O 1
ATOM 1443 N N . ILE B 1 19 ? 9.828 16.109 1.567 1 98.62 19 ILE B N 1
ATOM 1444 C CA . ILE B 1 19 ? 8.523 16.766 1.599 1 98.62 19 ILE B CA 1
ATOM 1445 C C . ILE B 1 19 ? 8.508 17.844 2.684 1 98.62 19 ILE B C 1
ATOM 1447 O O . ILE B 1 19 ? 7.918 18.906 2.502 1 98.62 19 ILE B O 1
ATOM 1451 N N . GLU B 1 20 ? 9.133 17.547 3.807 1 98.69 20 GLU B N 1
ATOM 1452 C CA . GLU B 1 20 ? 9.219 18.547 4.875 1 98.69 20 GLU B CA 1
ATOM 1453 C C . GLU B 1 20 ? 9.922 19.812 4.391 1 98.69 20 GLU B C 1
ATOM 1455 O O . GLU B 1 20 ? 9.445 20.922 4.645 1 98.69 20 GLU B O 1
ATOM 1460 N N . ARG B 1 21 ? 11 19.656 3.729 1 98.5 21 ARG B N 1
ATOM 1461 C CA . ARG B 1 21 ? 11.766 20.797 3.211 1 98.5 21 ARG B CA 1
ATOM 1462 C C . ARG B 1 21 ? 10.922 21.625 2.24 1 98.5 21 ARG B C 1
ATOM 1464 O O . ARG B 1 21 ? 10.898 22.844 2.322 1 98.5 21 ARG B O 1
ATOM 1471 N N . LEU B 1 22 ? 10.273 20.953 1.295 1 98.62 22 LEU B N 1
ATOM 1472 C CA . LEU B 1 22 ? 9.445 21.625 0.307 1 98.62 22 LEU B CA 1
ATOM 1473 C C . LEU B 1 22 ? 8.328 22.422 0.987 1 98.62 22 LEU B C 1
ATOM 1475 O O . LEU B 1 22 ? 8.07 23.562 0.627 1 98.62 22 LEU B O 1
ATOM 1479 N N . LEU B 1 23 ? 7.684 21.781 2.02 1 98.19 23 LEU B N 1
ATOM 1480 C CA . LEU B 1 23 ? 6.57 22.406 2.717 1 98.19 23 LEU B CA 1
ATOM 1481 C C . LEU B 1 23 ? 7.051 23.594 3.555 1 98.19 23 LEU B C 1
ATOM 1483 O O . LEU B 1 23 ? 6.402 24.641 3.588 1 98.19 23 LEU B O 1
ATOM 1487 N N . LYS B 1 24 ? 8.172 23.469 4.16 1 97.94 24 LYS B N 1
ATOM 1488 C CA . LYS B 1 24 ? 8.727 24.547 4.969 1 97.94 24 LYS B CA 1
ATOM 1489 C C . LYS B 1 24 ? 9.148 25.719 4.098 1 97.94 24 LYS B C 1
ATOM 1491 O O . LYS B 1 24 ? 8.961 26.891 4.473 1 97.94 24 LYS B O 1
ATOM 1496 N N . THR B 1 25 ? 9.672 25.422 3.002 1 96.88 25 THR B N 1
ATOM 1497 C CA . THR B 1 25 ? 10.047 26.469 2.055 1 96.88 25 THR B CA 1
ATOM 1498 C C . THR B 1 25 ? 8.82 27.281 1.635 1 96.88 25 THR B C 1
ATOM 1500 O O . THR B 1 25 ? 8.938 28.453 1.312 1 96.88 25 THR B O 1
ATOM 1503 N N . SER B 1 26 ? 7.691 26.656 1.677 1 95.88 26 SER B N 1
ATOM 1504 C CA . SER B 1 26 ? 6.445 27.312 1.308 1 95.88 26 SER B CA 1
ATOM 1505 C C . SER B 1 26 ? 5.77 27.938 2.523 1 95.88 26 SER B C 1
ATOM 1507 O O . SER B 1 26 ? 4.582 28.266 2.482 1 95.88 26 SER B O 1
ATOM 1509 N N . SER B 1 27 ? 6.445 27.969 3.691 1 96.06 27 SER B N 1
ATOM 1510 C CA . SER B 1 27 ? 6.066 28.688 4.91 1 96.06 27 SER B CA 1
ATOM 1511 C C . SER B 1 27 ? 4.949 27.953 5.648 1 96.06 27 SER B C 1
ATOM 1513 O O . SER B 1 27 ? 4.074 28.578 6.242 1 96.06 27 SER B O 1
ATOM 1515 N N . PHE B 1 28 ? 4.906 26.656 5.512 1 96.56 28 PHE B N 1
ATOM 1516 C CA . PHE B 1 28 ? 4.004 25.859 6.324 1 96.56 28 PHE B CA 1
ATOM 1517 C C . PHE B 1 28 ? 4.672 25.438 7.629 1 96.56 28 PHE B C 1
ATOM 1519 O O . PHE B 1 28 ? 5.887 25.219 7.664 1 96.56 28 PHE B O 1
ATOM 1526 N N . HIS B 1 29 ? 3.869 25.484 8.664 1 96.94 29 HIS B N 1
ATOM 1527 C CA . HIS B 1 29 ? 4.262 24.688 9.812 1 96.94 29 HIS B CA 1
ATOM 1528 C C . HIS B 1 29 ? 4.074 23.188 9.547 1 96.94 29 HIS B C 1
ATOM 1530 O O . HIS B 1 29 ? 3.008 22.766 9.086 1 96.94 29 HIS B O 1
ATOM 1536 N N . VAL B 1 30 ? 5.164 22.375 9.805 1 98.12 30 VAL B N 1
ATOM 1537 C CA . VAL B 1 30 ? 5.094 21 9.336 1 98.12 30 VAL B CA 1
ATOM 1538 C C . VAL B 1 30 ? 5.352 20.047 10.5 1 98.12 30 VAL B C 1
ATOM 1540 O O . VAL B 1 30 ? 6.277 20.25 11.289 1 98.12 30 VAL B O 1
ATOM 1543 N N . THR B 1 31 ? 4.496 19.078 10.656 1 98.31 31 THR B N 1
ATOM 1544 C CA . THR B 1 31 ? 4.758 17.875 11.453 1 98.31 31 THR B CA 1
ATOM 1545 C C . THR B 1 31 ? 4.891 16.656 10.555 1 98.31 31 THR B C 1
ATOM 1547 O O . THR B 1 31 ? 4.105 16.469 9.625 1 98.31 31 THR B O 1
ATOM 1550 N N . VAL B 1 32 ? 5.91 15.875 10.836 1 98.62 32 VAL B N 1
ATOM 1551 C CA . VAL B 1 32 ? 6.125 14.672 10.031 1 98.62 32 VAL B CA 1
ATOM 1552 C C . VAL B 1 32 ? 5.988 13.438 10.914 1 98.62 32 VAL B C 1
ATOM 1554 O O . VAL B 1 32 ? 6.414 13.438 12.07 1 98.62 32 VAL B O 1
ATOM 1557 N N . VAL B 1 33 ? 5.305 12.422 10.367 1 98.56 33 VAL B N 1
ATOM 1558 C CA . VAL B 1 33 ? 5.254 11.109 11.008 1 98.56 33 VAL B CA 1
ATOM 1559 C C . VAL B 1 33 ? 5.574 10.023 9.984 1 98.56 33 VAL B C 1
ATOM 1561 O O . VAL B 1 33 ? 5.508 10.266 8.781 1 98.56 33 VAL B O 1
ATOM 1564 N N . ASP B 1 34 ? 5.879 8.789 10.492 1 98.31 34 ASP B N 1
ATOM 1565 C CA . ASP B 1 34 ? 6.465 7.801 9.594 1 98.31 34 ASP B CA 1
ATOM 1566 C C . ASP B 1 34 ? 5.492 6.652 9.336 1 98.31 34 ASP B C 1
ATOM 1568 O O . ASP B 1 34 ? 5.902 5.574 8.898 1 98.31 34 ASP B O 1
ATOM 1572 N N . SER B 1 35 ? 4.188 6.848 9.695 1 96.38 35 SER B N 1
ATOM 1573 C CA . SER B 1 35 ? 3.205 5.801 9.438 1 96.38 35 SER B CA 1
ATOM 1574 C C . SER B 1 35 ? 1.781 6.34 9.547 1 96.38 35 SER B C 1
ATOM 1576 O O . SER B 1 35 ? 1.549 7.363 10.188 1 96.38 35 SER B O 1
ATOM 1578 N N . GLY B 1 36 ? 0.853 5.637 8.93 1 95.88 36 GLY B N 1
ATOM 1579 C CA . GLY B 1 36 ? -0.554 5.977 9.078 1 95.88 36 GLY B CA 1
ATOM 1580 C C . GLY B 1 36 ? -1.049 5.875 10.508 1 95.88 36 GLY B C 1
ATOM 1581 O O . GLY B 1 36 ? -1.821 6.723 10.961 1 95.88 36 GLY B O 1
ATOM 1582 N N . THR B 1 37 ? -0.551 4.848 11.227 1 93.75 37 THR B N 1
ATOM 1583 C CA . THR B 1 37 ? -0.965 4.641 12.609 1 93.75 37 THR B CA 1
ATOM 1584 C C . THR B 1 37 ? -0.53 5.809 13.484 1 93.75 37 THR B C 1
ATOM 1586 O O . THR B 1 37 ? -1.301 6.289 14.32 1 93.75 37 THR B O 1
ATOM 1589 N N . LYS B 1 38 ? 0.667 6.301 13.289 1 96.25 38 LYS B N 1
ATOM 1590 C CA . LYS B 1 38 ? 1.157 7.449 14.055 1 96.25 38 LYS B CA 1
ATOM 1591 C C . LYS B 1 38 ? 0.417 8.727 13.664 1 96.25 38 LYS B C 1
ATOM 1593 O O . LYS B 1 38 ? 0.203 9.602 14.5 1 96.25 38 LYS B O 1
ATOM 1598 N N . ALA B 1 39 ? 0.019 8.773 12.391 1 97.62 39 ALA B N 1
ATOM 1599 C CA . ALA B 1 39 ? -0.788 9.906 11.961 1 97.62 39 ALA B CA 1
ATOM 1600 C C . ALA B 1 39 ? -2.127 9.945 12.688 1 97.62 39 ALA B C 1
ATOM 1602 O O . ALA B 1 39 ? -2.537 10.992 13.203 1 97.62 39 ALA B O 1
ATOM 1603 N N . LEU B 1 40 ? -2.789 8.82 12.789 1 96 40 LEU B N 1
ATOM 1604 C CA . LEU B 1 40 ? -4.078 8.734 13.469 1 96 40 LEU B CA 1
ATOM 1605 C C . LEU B 1 40 ? -3.938 9.078 14.945 1 96 40 LEU B C 1
ATOM 1607 O O . LEU B 1 40 ? -4.777 9.781 15.508 1 96 40 LEU B O 1
ATOM 1611 N N . LYS B 1 41 ? -2.873 8.57 15.555 1 94.69 41 LYS B N 1
ATOM 1612 C CA . LYS B 1 41 ? -2.607 8.891 16.953 1 94.69 41 LYS B CA 1
ATOM 1613 C C . LYS B 1 41 ? -2.42 10.391 17.141 1 94.69 41 LYS B C 1
ATOM 1615 O O . LYS B 1 41 ? -2.984 10.977 18.078 1 94.69 41 LYS B O 1
ATOM 1620 N N . PHE B 1 42 ? -1.645 10.977 16.266 1 96.38 42 PHE B N 1
ATOM 1621 C CA . PHE B 1 42 ? -1.393 12.414 16.328 1 96.38 42 PHE B CA 1
ATOM 1622 C C . PHE B 1 42 ? -2.693 13.195 16.219 1 96.38 42 PHE B C 1
ATOM 1624 O O . PHE B 1 42 ? -2.863 14.234 16.859 1 96.38 42 PHE B O 1
ATOM 1631 N N . LEU B 1 43 ? -3.648 12.633 15.398 1 95.94 43 LEU B N 1
ATOM 1632 C CA . LEU B 1 43 ? -4.914 13.305 15.125 1 95.94 43 LEU B CA 1
ATOM 1633 C C . LEU B 1 43 ? -5.938 13 16.219 1 95.94 43 LEU B C 1
ATOM 1635 O O . LEU B 1 43 ? -7.062 13.5 16.172 1 95.94 43 LEU B O 1
ATOM 1639 N N . GLY B 1 44 ? -5.617 12.102 17.078 1 92.06 44 GLY B N 1
ATOM 1640 C CA . GLY B 1 44 ? -6.5 11.781 18.188 1 92.06 44 GLY B CA 1
ATOM 1641 C C . GLY B 1 44 ? -7.555 10.75 17.844 1 92.06 44 GLY B C 1
ATOM 1642 O O . GLY B 1 44 ? -8.602 10.688 18.484 1 92.06 44 GLY B O 1
ATOM 1643 N N . LEU B 1 45 ? -7.383 10.023 16.75 1 87.25 45 LEU B N 1
ATOM 1644 C CA . LEU B 1 45 ? -8.344 9.023 16.312 1 87.25 45 LEU B CA 1
ATOM 1645 C C . LEU B 1 45 ? -8 7.652 16.875 1 87.25 45 LEU B C 1
ATOM 1647 O O . LEU B 1 45 ? -8.773 6.699 16.75 1 87.25 45 LEU B O 1
ATOM 1651 N N . VAL B 1 46 ? -6.879 7.332 17.375 1 73 46 VAL B N 1
ATOM 1652 C CA . VAL B 1 46 ? -6.57 6.004 17.906 1 73 46 VAL B CA 1
ATOM 1653 C C . VAL B 1 46 ? -7.266 5.809 19.25 1 73 46 VAL B C 1
ATOM 1655 O O . VAL B 1 46 ? -7.277 6.711 20.094 1 73 46 VAL B O 1
ATOM 1658 N N . GLU B 1 47 ? -8.328 4.922 19.25 1 53.22 47 GLU B N 1
ATOM 1659 C CA . GLU B 1 47 ? -9.023 4.551 20.469 1 53.22 47 GLU B CA 1
ATOM 1660 C C . GLU B 1 47 ? -8.047 4.324 21.625 1 53.22 47 GLU B C 1
ATOM 1662 O O . GLU B 1 47 ? -7.082 3.572 21.484 1 53.22 47 GLU B O 1
ATOM 1667 N N . ASP B 1 48 ? -7.68 5.207 22.344 1 44.91 48 ASP B N 1
ATOM 1668 C CA . ASP B 1 48 ? -7.078 4.867 23.625 1 44.91 48 ASP B CA 1
ATOM 1669 C C . ASP B 1 48 ? -7.609 3.535 24.141 1 44.91 48 ASP B C 1
ATOM 1671 O O . ASP B 1 48 ? -8.82 3.326 24.203 1 44.91 48 ASP B O 1
ATOM 1675 N N . GLU B 1 49 ? -7.074 2.389 23.828 1 43.84 49 GLU B N 1
ATOM 1676 C CA . GLU B 1 49 ? -7.344 1.413 24.875 1 43.84 49 GLU B CA 1
ATOM 1677 C C . GLU B 1 49 ? -7.457 2.09 26.234 1 43.84 49 GLU B C 1
ATOM 1679 O O . GLU B 1 49 ? -6.465 2.234 26.953 1 43.84 49 GLU B O 1
ATOM 1684 N N . VAL B 1 50 ? -7.926 3.146 26.469 1 36.25 50 VAL B N 1
ATOM 1685 C CA . VAL B 1 50 ? -8.188 3.668 27.797 1 36.25 50 VAL B CA 1
ATOM 1686 C C . VAL B 1 50 ? -8.922 2.617 28.625 1 36.25 50 VAL B C 1
ATOM 1688 O O . VAL B 1 50 ? -10.078 2.289 28.344 1 36.25 50 VAL B O 1
ATOM 1691 N N . ARG B 1 51 ? -8.328 1.569 29.234 1 39.94 51 ARG B N 1
ATOM 1692 C CA . ARG B 1 51 ? -8.797 1.1 30.531 1 39.94 51 ARG B CA 1
ATOM 1693 C C . ARG B 1 51 ? -9.469 2.223 31.312 1 39.94 51 ARG B C 1
ATOM 1695 O O . ARG B 1 51 ? -9.195 3.402 31.078 1 39.94 51 ARG B O 1
ATOM 1702 N N . ASN B 1 52 ? -10.5 2.01 32.125 1 37.62 52 ASN B N 1
ATOM 1703 C CA . ASN B 1 52 ? -11.32 2.707 33.094 1 37.62 52 ASN B CA 1
ATOM 1704 C C . ASN B 1 52 ? -10.523 3.803 33.812 1 37.62 52 ASN B C 1
ATOM 1706 O O . ASN B 1 52 ? -10.922 4.273 34.875 1 37.62 52 ASN B O 1
ATOM 1710 N N . GLU B 1 53 ? -9.156 3.721 33.812 1 38.19 53 GLU B N 1
ATOM 1711 C CA . GLU B 1 53 ? -8.719 4.586 34.906 1 38.19 53 GLU B CA 1
ATOM 1712 C C . GLU B 1 53 ? -9.109 6.039 34.656 1 38.19 53 GLU B C 1
ATOM 1714 O O . GLU B 1 53 ? -8.883 6.566 33.562 1 38.19 53 GLU B O 1
ATOM 1719 N N . LYS B 1 54 ? -10.102 6.496 35.406 1 36.59 54 LYS B N 1
ATOM 1720 C CA . LYS B 1 54 ? -10.609 7.848 35.625 1 36.59 54 LYS B CA 1
ATOM 1721 C C . LYS B 1 54 ? -9.5 8.883 35.5 1 36.59 54 LYS B C 1
ATOM 1723 O O . LYS B 1 54 ? -8.5 8.828 36.219 1 36.59 54 LYS B O 1
ATOM 1728 N N . PRO B 1 55 ? -8.992 9.305 34.375 1 36.53 55 PRO B N 1
ATOM 1729 C CA . PRO B 1 55 ? -8.055 10.414 34.594 1 36.53 55 PRO B CA 1
ATOM 1730 C C . PRO B 1 55 ? -8.531 11.398 35.656 1 36.53 55 PRO B C 1
ATOM 1732 O O . PRO B 1 55 ? -9.734 11.609 35.812 1 36.53 55 PRO B O 1
ATOM 1735 N N . HIS B 1 56 ? -7.953 11.43 36.844 1 36.41 56 HIS B N 1
ATOM 1736 C CA . HIS B 1 56 ? -8.039 12.594 37.719 1 36.41 56 HIS B CA 1
ATOM 1737 C C . HIS B 1 56 ? -8.148 13.883 36.906 1 36.41 56 HIS B C 1
ATOM 1739 O O . HIS B 1 56 ? -7.73 13.93 35.75 1 36.41 56 HIS B O 1
ATOM 1745 N N . SER B 1 57 ? -8.93 14.969 37.344 1 35.19 57 SER B N 1
ATOM 1746 C CA . SER B 1 57 ? -9.234 16.328 36.969 1 35.19 57 SER B CA 1
ATOM 1747 C C . SER B 1 57 ? -7.996 17.047 36.438 1 35.19 57 SER B C 1
ATOM 1749 O O . SER B 1 57 ? -7.594 18.078 36.969 1 35.19 57 SER B O 1
ATOM 1751 N N . ILE B 1 58 ? -6.809 16.375 36.281 1 34.91 58 ILE B N 1
ATOM 1752 C CA . ILE B 1 58 ? -5.816 17.406 36 1 34.91 58 ILE B CA 1
ATOM 1753 C C . ILE B 1 58 ? -6.383 18.406 35 1 34.91 58 ILE B C 1
ATOM 1755 O O . ILE B 1 58 ? -7.137 18.031 34.094 1 34.91 58 ILE B O 1
ATOM 1759 N N . ALA B 1 59 ? -6.172 19.688 35.281 1 36.59 59 ALA B N 1
ATOM 1760 C CA . ALA B 1 59 ? -6.395 20.938 34.562 1 36.59 59 ALA B CA 1
ATOM 1761 C C . ALA B 1 59 ? -6.383 20.734 33.062 1 36.59 59 ALA B C 1
ATOM 1763 O O . ALA B 1 59 ? -5.652 19.875 32.562 1 36.59 59 ALA B O 1
ATOM 1764 N N . ALA B 1 60 ? -7.43 21 32.375 1 38.34 60 ALA B N 1
ATOM 1765 C CA . ALA B 1 60 ? -7.535 21.344 30.953 1 38.34 60 ALA B CA 1
ATOM 1766 C C . ALA B 1 60 ? -6.199 21.844 30.406 1 38.34 60 ALA B C 1
ATOM 1768 O O . ALA B 1 60 ? -5.879 23.031 30.5 1 38.34 60 ALA B O 1
ATOM 1769 N N . GLU B 1 61 ? -5.062 21.406 30.938 1 37.72 61 GLU B N 1
ATOM 1770 C CA . GLU B 1 61 ? -3.979 21.922 30.094 1 37.72 61 GLU B CA 1
ATOM 1771 C C . GLU B 1 61 ? -4.43 22.094 28.656 1 37.72 61 GLU B C 1
ATOM 1773 O O . GLU B 1 61 ? -5.145 21.25 28.109 1 37.72 61 GLU B O 1
ATOM 1778 N N . THR B 1 62 ? -4.852 23.266 28.25 1 37.62 62 THR B N 1
ATOM 1779 C CA . THR B 1 62 ? -5.098 23.75 26.891 1 37.62 62 THR B CA 1
ATOM 1780 C C . THR B 1 62 ? -4.363 22.891 25.875 1 37.62 62 THR B C 1
ATOM 1782 O O . THR B 1 62 ? -3.178 23.094 25.609 1 37.62 62 THR B O 1
ATOM 1785 N N . ASP B 1 63 ? -4.164 21.703 26.125 1 41.94 63 ASP B N 1
ATOM 1786 C CA . ASP B 1 63 ? -3.578 20.875 25.078 1 41.94 63 ASP B CA 1
ATOM 1787 C C . ASP B 1 63 ? -3.996 21.375 23.703 1 41.94 63 ASP B C 1
ATOM 1789 O O . ASP B 1 63 ? -5.172 21.297 23.328 1 41.94 63 ASP B O 1
ATOM 1793 N N . GLN B 1 64 ? -3.662 22.547 23.422 1 45.34 64 GLN B N 1
ATOM 1794 C CA . GLN B 1 64 ? -3.766 23.203 22.125 1 45.34 64 GLN B CA 1
ATOM 1795 C C . GLN B 1 64 ? -3.883 22.172 21 1 45.34 64 GLN B C 1
ATOM 1797 O O . GLN B 1 64 ? -2.957 21.375 20.766 1 45.34 64 GLN B O 1
ATOM 1802 N N . VAL B 1 65 ? -4.969 21.516 20.953 1 54.72 65 VAL B N 1
ATOM 1803 C CA . VAL B 1 65 ? -5.27 20.656 19.812 1 54.72 65 VAL B CA 1
ATOM 1804 C C . VAL B 1 65 ? -4.621 21.219 18.547 1 54.72 65 VAL B C 1
ATOM 1806 O O . VAL B 1 65 ? -4.914 22.344 18.141 1 54.72 65 VAL B O 1
ATOM 1809 N N . VAL B 1 66 ? -3.4 20.906 18.391 1 65.31 66 VAL B N 1
ATOM 1810 C CA . VAL B 1 66 ? -2.756 21.328 17.156 1 65.31 66 VAL B CA 1
ATOM 1811 C C . VAL B 1 66 ? -3.674 21.031 15.977 1 65.31 66 VAL B C 1
ATOM 1813 O O . VAL B 1 66 ? -4.066 19.891 15.758 1 65.31 66 VAL B O 1
ATOM 1816 N N . GLU B 1 67 ? -4.281 22.094 15.531 1 87.69 67 GLU B N 1
ATOM 1817 C CA . GLU B 1 67 ? -5.195 22 14.398 1 87.69 67 GLU B CA 1
ATOM 1818 C C . GLU B 1 67 ? -4.434 21.75 13.102 1 87.69 67 GLU B C 1
ATOM 1820 O O . GLU B 1 67 ? -3.578 22.547 12.711 1 87.69 67 GLU B O 1
ATOM 1825 N N . VAL B 1 68 ? -4.547 20.672 12.578 1 95.94 68 VAL B N 1
ATOM 1826 C CA . VAL B 1 68 ? -4.008 20.328 11.266 1 95.94 68 VAL B CA 1
ATOM 1827 C C . VAL B 1 68 ? -4.926 20.859 10.172 1 95.94 68 VAL B C 1
ATOM 1829 O O . VAL B 1 68 ? -6.141 20.656 10.219 1 95.94 68 VAL B O 1
ATOM 1832 N N . ASN B 1 69 ? -4.234 21.594 9.289 1 96.12 69 ASN B N 1
ATOM 1833 C CA . ASN B 1 69 ? -5.027 22.219 8.234 1 96.12 69 ASN B CA 1
ATOM 1834 C C . ASN B 1 69 ? -5.047 21.375 6.965 1 96.12 69 ASN B C 1
ATOM 1836 O O . ASN B 1 69 ? -5.926 21.531 6.121 1 96.12 69 ASN B O 1
ATOM 1840 N N . LEU B 1 70 ? -4.094 20.516 6.812 1 97.44 70 LEU B N 1
ATOM 1841 C CA . LEU B 1 70 ? -3.938 19.672 5.633 1 97.44 70 LEU B CA 1
ATOM 1842 C C . LEU B 1 70 ? -3.08 18.453 5.949 1 97.44 70 LEU B C 1
ATOM 1844 O O . LEU B 1 70 ? -2.109 18.547 6.703 1 97.44 70 LEU B O 1
ATOM 1848 N N . ILE B 1 71 ? -3.49 17.359 5.344 1 97.88 71 ILE B N 1
ATOM 1849 C CA . ILE B 1 71 ? -2.699 16.141 5.453 1 97.88 71 ILE B CA 1
ATOM 1850 C C . ILE B 1 71 ? -2.16 15.742 4.082 1 97.88 71 ILE B C 1
ATOM 1852 O O . ILE B 1 71 ? -2.896 15.758 3.092 1 97.88 71 ILE B O 1
ATOM 1856 N N . ILE B 1 72 ? -0.852 15.5 3.975 1 98 72 ILE B N 1
ATOM 1857 C CA . ILE B 1 72 ? -0.234 14.93 2.783 1 98 72 ILE B CA 1
ATOM 1858 C C . ILE B 1 72 ? 0.428 13.602 3.131 1 98 72 ILE B C 1
ATOM 1860 O O . ILE B 1 72 ? 1.198 13.516 4.09 1 98 72 ILE B O 1
ATOM 1864 N N . THR B 1 73 ? 0.028 12.523 2.408 1 97.75 73 THR B N 1
ATOM 1865 C CA . THR B 1 73 ? 0.449 11.188 2.826 1 97.75 73 THR B CA 1
ATOM 1866 C C . THR B 1 73 ? 0.944 10.383 1.631 1 97.75 73 THR B C 1
ATOM 1868 O O . THR B 1 73 ? 0.405 10.5 0.529 1 97.75 73 THR B O 1
ATOM 1871 N N . ASP B 1 74 ? 1.954 9.602 1.908 1 96.69 74 ASP B N 1
ATOM 1872 C CA . ASP B 1 74 ? 2.367 8.578 0.954 1 96.69 74 ASP B CA 1
ATOM 1873 C C . ASP B 1 74 ? 1.261 7.543 0.742 1 96.69 74 ASP B C 1
ATOM 1875 O O . ASP B 1 74 ? 0.552 7.184 1.684 1 96.69 74 ASP B O 1
ATOM 1879 N N . TYR B 1 75 ? 1.121 7.094 -0.406 1 93 75 TYR B N 1
ATOM 1880 C CA . TYR B 1 75 ? 0.133 6.07 -0.732 1 93 75 TYR B CA 1
ATOM 1881 C C . TYR B 1 75 ? 0.512 4.727 -0.115 1 93 75 TYR B C 1
ATOM 1883 O O . TYR B 1 75 ? -0.29 4.117 0.595 1 93 75 TYR B O 1
ATOM 1891 N N . CYS B 1 76 ? 1.716 4.293 -0.461 1 93.62 76 CYS B N 1
ATOM 1892 C CA . CYS B 1 76 ? 2.146 2.963 -0.047 1 93.62 76 CYS B CA 1
ATOM 1893 C C . CYS B 1 76 ? 2.979 3.031 1.229 1 93.62 76 CYS B C 1
ATOM 1895 O O . CYS B 1 76 ? 4.117 3.502 1.208 1 93.62 76 CYS B O 1
ATOM 1897 N N . MET B 1 77 ? 2.443 2.631 2.291 1 94.81 77 MET B N 1
ATOM 1898 C CA . MET B 1 77 ? 3.104 2.496 3.586 1 94.81 77 MET B CA 1
ATOM 1899 C C . MET B 1 77 ? 2.789 1.145 4.219 1 94.81 77 MET B C 1
ATOM 1901 O O . MET B 1 77 ? 1.676 0.634 4.082 1 94.81 77 MET B O 1
ATOM 1905 N N . PRO B 1 78 ? 3.818 0.629 4.867 1 91.75 78 PRO B N 1
ATOM 1906 C CA . PRO B 1 78 ? 3.512 -0.628 5.551 1 91.75 78 PRO B CA 1
ATOM 1907 C C . PRO B 1 78 ? 2.377 -0.488 6.562 1 91.75 78 PRO B C 1
ATOM 1909 O O . PRO B 1 78 ? 2.264 0.544 7.23 1 91.75 78 PRO B O 1
ATOM 1912 N N . GLY B 1 79 ? 1.547 -1.494 6.617 1 88 79 GLY B N 1
ATOM 1913 C CA . GLY B 1 79 ? 0.493 -1.546 7.617 1 88 79 GLY B CA 1
ATOM 1914 C C . GLY B 1 79 ? -0.776 -0.836 7.184 1 88 79 GLY B C 1
ATOM 1915 O O . GLY B 1 79 ? -1.862 -1.417 7.223 1 88 79 GLY B O 1
ATOM 1916 N N . MET B 1 80 ? -0.615 0.328 6.715 1 89.81 80 MET B N 1
ATOM 1917 C CA . MET B 1 80 ? -1.747 1.162 6.32 1 89.81 80 MET B CA 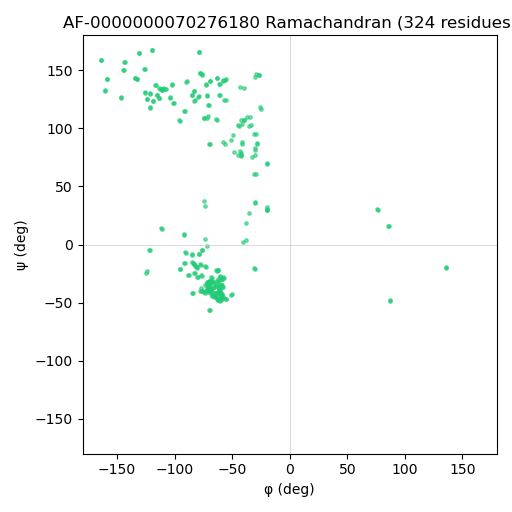1
ATOM 1918 C C . MET B 1 80 ? -1.388 2.035 5.121 1 89.81 80 MET B C 1
ATOM 1920 O O . MET B 1 80 ? -0.404 2.777 5.164 1 89.81 80 MET B O 1
ATOM 1924 N N . THR B 1 81 ? -2.24 1.946 4.055 1 91.25 81 THR B N 1
ATOM 1925 C CA . THR B 1 81 ? -1.978 2.768 2.877 1 91.25 81 THR B CA 1
ATOM 1926 C C . THR B 1 81 ? -2.451 4.199 3.102 1 91.25 81 THR B C 1
ATOM 1928 O O . THR B 1 81 ? -3.209 4.469 4.035 1 91.25 81 THR B O 1
ATOM 1931 N N . GLY B 1 82 ? -2.016 5.059 2.264 1 94.44 82 GLY B N 1
ATOM 1932 C CA . GLY B 1 82 ? -2.543 6.414 2.291 1 94.44 82 GLY B CA 1
ATOM 1933 C C . GLY B 1 82 ? -4.047 6.473 2.092 1 94.44 82 GLY B C 1
ATOM 1934 O O . GLY B 1 82 ? -4.715 7.352 2.641 1 94.44 82 GLY B O 1
ATOM 1935 N N . TYR B 1 83 ? -4.598 5.527 1.373 1 90.44 83 TYR B N 1
ATOM 1936 C CA . TYR B 1 83 ? -6.039 5.484 1.146 1 90.44 83 TYR B CA 1
ATOM 1937 C C . TYR B 1 83 ? -6.777 5.027 2.398 1 90.44 83 TYR B C 1
ATOM 1939 O O . TYR B 1 83 ? -7.859 5.531 2.709 1 90.44 83 TYR B O 1
ATOM 1947 N N . ASP B 1 84 ? -6.227 4.047 3.061 1 89.75 84 ASP B N 1
ATOM 1948 C CA . ASP B 1 84 ? -6.809 3.646 4.34 1 89.75 84 ASP B CA 1
ATOM 1949 C C . ASP B 1 84 ? -6.848 4.816 5.316 1 89.75 84 ASP B C 1
ATOM 1951 O O . ASP B 1 84 ? -7.852 5.023 6.004 1 89.75 84 ASP B O 1
ATOM 1955 N N . LEU B 1 85 ? -5.727 5.496 5.328 1 94 85 LEU B N 1
ATOM 1956 C CA . LEU B 1 85 ? -5.648 6.68 6.18 1 94 85 LEU B CA 1
ATOM 1957 C C . LEU B 1 85 ? -6.703 7.707 5.781 1 94 85 LEU B C 1
ATOM 1959 O O . LEU B 1 85 ? -7.422 8.227 6.637 1 94 85 LEU B O 1
ATOM 1963 N N . LEU B 1 86 ? -6.812 7.957 4.496 1 94.94 86 LEU B N 1
ATOM 1964 C CA . LEU B 1 86 ? -7.812 8.875 3.955 1 94.94 86 LEU B CA 1
ATOM 1965 C C . LEU B 1 86 ? -9.219 8.461 4.391 1 94.94 86 LEU B C 1
ATOM 1967 O O . LEU B 1 86 ? -9.984 9.289 4.895 1 94.94 86 LEU B O 1
ATOM 1971 N N . ARG B 1 87 ? -9.469 7.289 4.27 1 92.25 87 ARG B N 1
ATOM 1972 C CA . ARG B 1 87 ? -10.797 6.781 4.609 1 92.25 87 ARG B CA 1
ATOM 1973 C C . ARG B 1 87 ? -11.109 7.004 6.086 1 92.25 87 ARG B C 1
ATOM 1975 O O . ARG B 1 87 ? -12.195 7.473 6.434 1 92.25 87 ARG B O 1
ATOM 1982 N N . LYS B 1 88 ? -10.18 6.652 6.91 1 93.19 88 LYS B N 1
ATOM 1983 C CA . LYS B 1 88 ? -10.367 6.812 8.352 1 93.19 88 LYS B CA 1
ATOM 1984 C C . LYS B 1 88 ? -10.586 8.281 8.711 1 93.19 88 LYS B C 1
ATOM 1986 O O . LYS B 1 88 ? -11.422 8.594 9.562 1 93.19 88 LYS B O 1
ATOM 1991 N N . ILE B 1 89 ? -9.891 9.109 8.07 1 94.31 89 ILE B N 1
ATOM 1992 C CA . ILE B 1 89 ? -10.023 10.547 8.305 1 94.31 89 ILE B CA 1
ATOM 1993 C C . ILE B 1 89 ? -11.406 11.023 7.871 1 94.31 89 ILE B C 1
ATOM 1995 O O . ILE B 1 89 ? -12.086 11.727 8.617 1 94.31 89 ILE B O 1
ATOM 1999 N N . LYS B 1 90 ? -11.883 10.594 6.688 1 94.19 90 LYS B N 1
ATOM 2000 C CA . LYS B 1 90 ? -13.148 11.055 6.121 1 94.19 90 LYS B CA 1
ATOM 2001 C C . LYS B 1 90 ? -14.336 10.461 6.871 1 94.19 90 LYS B C 1
ATOM 2003 O O . LYS B 1 90 ? -15.438 11.023 6.844 1 94.19 90 LYS B O 1
ATOM 2008 N N . GLU B 1 91 ? -14.062 9.422 7.547 1 94 91 GLU B N 1
ATOM 2009 C CA . GLU B 1 91 ? -15.109 8.781 8.328 1 94 91 GLU B CA 1
ATOM 2010 C C . GLU B 1 91 ? -15.281 9.453 9.688 1 94 91 GLU B C 1
ATOM 2012 O O . GLU B 1 91 ? -16.266 9.227 10.383 1 94 91 GLU B O 1
ATOM 2017 N N . SER B 1 92 ? -14.297 10.219 10.016 1 92.38 92 SER B N 1
ATOM 2018 C CA . SER B 1 92 ? -14.344 10.922 11.289 1 92.38 92 SER B CA 1
ATOM 2019 C C . SER B 1 92 ? -15.109 12.234 11.18 1 92.38 92 SER B C 1
ATOM 2021 O O . SER B 1 92 ? -14.789 13.078 10.336 1 92.38 92 SER B O 1
ATOM 2023 N N . ASN B 1 93 ? -16.078 12.469 12.055 1 92.19 93 ASN B N 1
ATOM 2024 C CA . ASN B 1 93 ? -16.875 13.688 12.031 1 92.19 93 ASN B CA 1
ATOM 2025 C C . ASN B 1 93 ? -16.031 14.922 12.297 1 92.19 93 ASN B C 1
ATOM 2027 O O . ASN B 1 93 ? -16.25 15.977 11.703 1 92.19 93 ASN B O 1
ATOM 2031 N N . SER B 1 94 ? -15.078 14.75 13.133 1 91.75 94 SER B N 1
ATOM 2032 C CA . SER B 1 94 ? -14.297 15.906 13.555 1 91.75 94 SER B CA 1
ATOM 2033 C C . SER B 1 94 ? -13.195 16.219 12.547 1 91.75 94 SER B C 1
ATOM 2035 O O . SER B 1 94 ? -12.688 17.344 12.516 1 91.75 94 SER B O 1
ATOM 2037 N N . LEU B 1 95 ? -12.844 15.242 11.633 1 94.5 95 LEU B N 1
ATOM 2038 C CA . LEU B 1 95 ? -11.648 15.438 10.82 1 94.5 95 LEU B CA 1
ATOM 2039 C C . LEU B 1 95 ? -11.992 15.398 9.336 1 94.5 95 LEU B C 1
ATOM 2041 O O . LEU B 1 95 ? -11.141 15.688 8.492 1 94.5 95 LEU B O 1
ATOM 2045 N N . LYS B 1 96 ? -13.219 15.109 9 1 94.12 96 LYS B N 1
ATOM 2046 C CA . LYS B 1 96 ? -13.609 14.805 7.629 1 94.12 96 LYS B CA 1
ATOM 2047 C C . LYS B 1 96 ? -13.359 15.992 6.707 1 94.12 96 LYS B C 1
ATOM 2049 O O . LYS B 1 96 ? -13.211 15.82 5.496 1 94.12 96 LYS B O 1
ATOM 2054 N N . ASP B 1 97 ? -13.273 17.188 7.266 1 93.75 97 ASP B N 1
ATOM 2055 C CA . ASP B 1 97 ? -13.141 18.375 6.43 1 93.75 97 ASP B CA 1
ATOM 2056 C C . ASP B 1 97 ? -11.68 18.719 6.168 1 93.75 97 ASP B C 1
ATOM 2058 O O . ASP B 1 97 ? -11.367 19.594 5.359 1 93.75 97 ASP B O 1
ATOM 2062 N N . ILE B 1 98 ? -10.758 18.016 6.809 1 95.19 98 ILE B N 1
ATOM 2063 C CA . ILE B 1 98 ? -9.352 18.25 6.535 1 95.19 98 ILE B CA 1
ATOM 2064 C C . ILE B 1 98 ? -9 17.719 5.145 1 95.19 98 ILE B C 1
ATOM 2066 O O . ILE B 1 98 ? -9.211 16.547 4.848 1 95.19 98 ILE B O 1
ATOM 2070 N N . PRO B 1 99 ? -8.531 18.609 4.289 1 95.88 99 PRO B N 1
ATOM 2071 C CA . PRO B 1 99 ? -8.086 18.125 2.982 1 95.88 99 PRO B CA 1
ATOM 2072 C C . PRO B 1 99 ? -6.938 17.125 3.088 1 95.88 99 PRO B C 1
ATOM 2074 O O . PRO B 1 99 ? -6.039 17.297 3.916 1 95.88 99 PRO B O 1
ATOM 2077 N N . VAL B 1 100 ? -7.039 16.094 2.275 1 96.31 100 VAL B N 1
ATOM 2078 C CA . VAL B 1 100 ? -6 15.07 2.232 1 96.31 100 VAL B CA 1
ATOM 2079 C C . VAL B 1 100 ? -5.434 14.969 0.819 1 96.31 100 VAL B C 1
ATOM 2081 O O . VAL B 1 100 ? -6.184 14.93 -0.158 1 96.31 100 VAL B O 1
ATOM 2084 N N . VAL B 1 101 ? -4.117 15.016 0.747 1 95.81 101 VAL B N 1
ATOM 2085 C CA . VAL B 1 101 ? -3.373 14.852 -0.499 1 95.81 101 VAL B CA 1
ATOM 2086 C C . VAL B 1 101 ? -2.574 13.547 -0.455 1 95.81 101 VAL B C 1
ATOM 2088 O O . VAL B 1 101 ? -1.924 13.25 0.547 1 95.81 101 VAL B O 1
ATOM 2091 N N . ILE B 1 102 ? -2.635 12.805 -1.491 1 95.25 102 ILE B N 1
ATOM 2092 C CA . ILE B 1 102 ? -1.929 11.531 -1.547 1 95.25 102 ILE B CA 1
ATOM 2093 C C . ILE B 1 102 ? -0.734 11.641 -2.49 1 95.25 102 ILE B C 1
ATOM 2095 O O . ILE B 1 102 ? -0.853 12.188 -3.59 1 95.25 102 ILE B O 1
ATOM 2099 N N . MET B 1 103 ? 0.385 11.164 -2.068 1 95.69 103 MET B N 1
ATOM 2100 C CA . MET B 1 103 ? 1.586 11.039 -2.889 1 95.69 103 MET B CA 1
ATOM 2101 C C . MET B 1 103 ? 1.782 9.594 -3.346 1 95.69 103 MET B C 1
ATOM 2103 O O . MET B 1 103 ? 1.579 8.664 -2.57 1 95.69 103 MET B O 1
ATOM 2107 N N . SER B 1 104 ? 2.143 9.461 -4.586 1 92.94 104 SER B N 1
ATOM 2108 C CA . SER B 1 104 ? 2.324 8.109 -5.105 1 92.94 104 SER B CA 1
ATOM 2109 C C . SER B 1 104 ? 3.48 8.047 -6.098 1 92.94 104 SER B C 1
ATOM 2111 O O . SER B 1 104 ? 3.754 9.023 -6.797 1 92.94 104 SER B O 1
ATOM 2113 N N . SER B 1 105 ? 4.121 6.883 -6.164 1 92.5 105 SER B N 1
ATOM 2114 C CA . SER B 1 105 ? 5.176 6.676 -7.148 1 92.5 105 SER B CA 1
ATOM 2115 C C . SER B 1 105 ? 4.598 6.34 -8.516 1 92.5 105 SER B C 1
ATOM 2117 O O . SER B 1 105 ? 5.297 6.414 -9.531 1 92.5 105 SER B O 1
ATOM 2119 N N . GLU B 1 106 ? 3.381 5.902 -8.594 1 87.56 106 GLU B N 1
ATOM 2120 C CA . GLU B 1 106 ? 2.695 5.57 -9.844 1 87.56 106 GLU B CA 1
ATOM 2121 C C . GLU B 1 106 ? 1.357 6.297 -9.945 1 87.56 106 GLU B C 1
ATOM 2123 O O . GLU B 1 106 ? 0.782 6.699 -8.93 1 87.56 106 GLU B O 1
ATOM 2128 N N . ASN B 1 107 ? 1.051 6.508 -11.188 1 75.5 107 ASN B N 1
ATOM 2129 C CA . ASN B 1 107 ? -0.255 7.121 -11.406 1 75.5 107 ASN B CA 1
ATOM 2130 C C . ASN B 1 107 ? -1.391 6.16 -11.062 1 75.5 107 ASN B C 1
ATOM 2132 O O . ASN B 1 107 ? -1.684 5.242 -11.836 1 75.5 107 ASN B O 1
ATOM 2136 N N . VAL B 1 108 ? -1.786 6.098 -9.914 1 60.69 108 VAL B N 1
ATOM 2137 C CA . VAL B 1 108 ? -2.795 5.18 -9.391 1 60.69 108 VAL B CA 1
ATOM 2138 C C . VAL B 1 108 ? -4.18 5.613 -9.867 1 60.69 108 VAL B C 1
ATOM 2140 O O . VAL B 1 108 ? -5.188 5 -9.508 1 60.69 108 VAL B O 1
ATOM 2143 N N . HIS B 1 109 ? -4.465 6.719 -10.797 1 56.62 109 HIS B N 1
ATOM 2144 C CA . HIS B 1 109 ? -5.754 7.332 -11.102 1 56.62 109 HIS B CA 1
ATOM 2145 C C . HIS B 1 109 ? -6.789 6.273 -11.469 1 56.62 109 HIS B C 1
ATOM 2147 O O . HIS B 1 109 ? -7.984 6.465 -11.234 1 56.62 109 HIS B O 1
ATOM 2153 N N . GLN B 1 110 ? -6.496 5.285 -12.25 1 50.5 110 GLN B N 1
ATOM 2154 C CA . GLN B 1 110 ? -7.617 4.66 -12.945 1 50.5 110 GLN B CA 1
ATOM 2155 C C . GLN B 1 110 ? -8.664 4.156 -11.961 1 50.5 110 GLN B C 1
ATOM 2157 O O . GLN B 1 110 ? -9.852 4.09 -12.281 1 50.5 110 GLN B O 1
ATOM 2162 N N . GLY B 1 111 ? -8.344 3.797 -10.828 1 48.09 111 GLY B N 1
ATOM 2163 C CA . GLY B 1 111 ? -9.391 3.266 -9.969 1 48.09 111 GLY B CA 1
ATOM 2164 C C . GLY B 1 111 ? -9.516 4.012 -8.648 1 48.09 111 GLY B C 1
ATOM 2165 O O . GLY B 1 111 ? -10.414 3.734 -7.855 1 48.09 111 GLY B O 1
ATOM 2166 N N . LEU B 1 112 ? -8.5 4.566 -8.391 1 48.03 112 LEU B N 1
ATOM 2167 C CA . LEU B 1 112 ? -8.562 5.207 -7.078 1 48.03 112 LEU B CA 1
ATOM 2168 C C . LEU B 1 112 ? -9.445 6.449 -7.125 1 48.03 112 LEU B C 1
ATOM 2170 O O . LEU B 1 112 ? -8.977 7.539 -7.473 1 48.03 112 LEU B O 1
ATOM 2174 N N . THR B 1 113 ? -10.422 6.363 -7.938 1 47.5 113 THR B N 1
ATOM 2175 C CA . THR B 1 113 ? -11.344 7.469 -7.695 1 47.5 113 THR B CA 1
ATOM 2176 C C . THR B 1 113 ? -11.453 7.766 -6.199 1 47.5 113 THR B C 1
ATOM 2178 O O . THR B 1 113 ? -12.336 7.238 -5.52 1 47.5 113 THR B O 1
ATOM 2181 N N . GLU B 1 114 ? -10.414 7.258 -5.492 1 53.34 114 GLU B N 1
ATOM 2182 C CA . GLU B 1 114 ? -10.75 7.16 -4.078 1 53.34 114 GLU B CA 1
ATOM 2183 C C . GLU B 1 114 ? -11.344 8.469 -3.561 1 53.34 114 GLU B C 1
ATOM 2185 O O . GLU B 1 114 ? -10.672 9.5 -3.561 1 53.34 114 GLU B O 1
ATOM 2190 N N . GLU B 1 115 ? -12.523 8.484 -3.6 1 68.88 115 GLU B N 1
ATOM 2191 C CA . GLU B 1 115 ? -13.406 9.508 -3.049 1 68.88 115 GLU B CA 1
ATOM 2192 C C . GLU B 1 115 ? -12.836 10.086 -1.758 1 68.88 115 GLU B C 1
ATOM 2194 O O . GLU B 1 115 ? -12.25 9.367 -0.948 1 68.88 115 GLU B O 1
ATOM 2199 N N . GLY B 1 116 ? -12.414 11.273 -1.781 1 86.88 116 GLY B N 1
ATOM 2200 C CA . GLY B 1 116 ? -12.203 12.062 -0.58 1 86.88 116 GLY B CA 1
ATOM 2201 C C . GLY B 1 116 ? -10.898 12.836 -0.6 1 86.88 116 GLY B C 1
ATOM 2202 O O . GLY B 1 116 ? -10.75 13.828 0.117 1 86.88 116 GLY B O 1
ATOM 2203 N N . ALA B 1 117 ? -9.906 12.359 -1.538 1 91.81 117 ALA B N 1
ATOM 2204 C CA . ALA B 1 117 ? -8.641 13.094 -1.596 1 91.81 117 ALA B CA 1
ATOM 2205 C C . ALA B 1 117 ? -8.797 14.391 -2.393 1 91.81 117 ALA B C 1
ATOM 2207 O O . ALA B 1 117 ? -9.516 14.43 -3.393 1 91.81 117 ALA B O 1
ATOM 2208 N N . GLU B 1 118 ? -8.055 15.391 -1.998 1 90.75 118 GLU B N 1
ATOM 2209 C CA . GLU B 1 118 ? -8.094 16.672 -2.691 1 90.75 118 GLU B CA 1
ATOM 2210 C C . GLU B 1 118 ? -7.172 16.688 -3.906 1 90.75 118 GLU B C 1
ATOM 2212 O O . GLU B 1 118 ? -7.504 17.25 -4.945 1 90.75 118 GLU B O 1
ATOM 2217 N N . GLU B 1 119 ? -6.004 16.125 -3.725 1 89.56 119 GLU B N 1
ATOM 2218 C CA . GLU B 1 119 ? -4.984 16.078 -4.766 1 89.56 119 GLU B CA 1
ATOM 2219 C C . GLU B 1 119 ? -4.207 14.758 -4.719 1 89.56 119 GLU B C 1
ATOM 2221 O O . GLU B 1 119 ? -4.199 14.078 -3.695 1 89.56 119 GLU B O 1
ATOM 2226 N N . PHE B 1 120 ? -3.664 14.516 -5.91 1 91.44 120 PHE B N 1
ATOM 2227 C CA . PHE B 1 120 ? -2.707 13.422 -6.051 1 91.44 120 PHE B CA 1
ATOM 2228 C C . PHE B 1 120 ? -1.391 13.93 -6.629 1 91.44 120 PHE B C 1
ATOM 2230 O O . PHE B 1 120 ? -1.38 14.617 -7.648 1 91.44 120 PHE B O 1
ATOM 2237 N N . PHE B 1 121 ? -0.334 13.648 -5.914 1 94.12 121 PHE B N 1
ATOM 2238 C CA . PHE B 1 121 ? 0.986 14.039 -6.391 1 94.12 121 PHE B CA 1
ATOM 2239 C C . PHE B 1 121 ? 1.808 12.812 -6.777 1 94.12 121 PHE B C 1
ATOM 2241 O O . PHE B 1 121 ? 1.877 11.844 -6.02 1 94.12 121 PHE B O 1
ATOM 2248 N N . LEU B 1 122 ? 2.414 12.93 -7.961 1 93.94 122 LEU B N 1
ATOM 2249 C CA . LEU B 1 122 ? 3.389 11.914 -8.344 1 93.94 122 LEU B CA 1
ATOM 2250 C C . LEU B 1 122 ? 4.758 12.219 -7.746 1 93.94 122 LEU B C 1
ATOM 2252 O O . LEU B 1 122 ? 5.195 13.375 -7.742 1 93.94 122 LEU B O 1
ATOM 2256 N N . LYS B 1 123 ? 5.371 11.25 -7.16 1 95.5 123 LYS B N 1
ATOM 2257 C CA . LYS B 1 123 ? 6.738 11.375 -6.664 1 95.5 123 LYS B CA 1
ATOM 2258 C C . LYS B 1 123 ? 7.746 11.305 -7.805 1 95.5 123 LYS B C 1
ATOM 2260 O O . LYS B 1 123 ? 7.543 10.57 -8.773 1 95.5 123 LYS B O 1
ATOM 2265 N N . PRO B 1 124 ? 8.906 12.031 -7.762 1 96.5 124 PRO B N 1
ATOM 2266 C CA . PRO B 1 124 ? 9.219 12.93 -6.652 1 96.5 124 PRO B CA 1
ATOM 2267 C C . PRO B 1 124 ? 8.391 14.203 -6.664 1 96.5 124 PRO B C 1
ATOM 2269 O O . PRO B 1 124 ? 8.172 14.797 -7.727 1 96.5 124 PRO B O 1
ATOM 2272 N N . VAL B 1 125 ? 7.953 14.562 -5.527 1 97.5 125 VAL B N 1
ATOM 2273 C CA . VAL B 1 125 ? 7.164 15.781 -5.379 1 97.5 125 VAL B CA 1
ATOM 2274 C C . VAL B 1 125 ? 8.055 17 -5.621 1 97.5 125 VAL B C 1
ATOM 2276 O O . VAL B 1 125 ? 9.203 17.047 -5.172 1 97.5 125 VAL B O 1
ATOM 2279 N N . GLN B 1 126 ? 7.48 17.953 -6.285 1 97.56 126 GLN B N 1
ATOM 2280 C CA . GLN B 1 126 ? 8.211 19.172 -6.598 1 97.56 126 GLN B CA 1
ATOM 2281 C C . GLN B 1 126 ? 7.539 20.391 -5.98 1 97.56 126 GLN B C 1
ATOM 2283 O O . GLN B 1 126 ? 6.395 20.312 -5.531 1 97.56 126 GLN B O 1
ATOM 2288 N N . GLN B 1 127 ? 8.352 21.5 -6.027 1 97.56 127 GLN B N 1
ATOM 2289 C CA . GLN B 1 127 ? 7.836 22.734 -5.473 1 97.56 127 GLN B CA 1
ATOM 2290 C C . GLN B 1 127 ? 6.551 23.156 -6.176 1 97.56 127 GLN B C 1
ATOM 2292 O O . GLN B 1 127 ? 5.645 23.719 -5.543 1 97.56 127 GLN B O 1
ATOM 2297 N N . SER B 1 128 ? 6.469 22.938 -7.438 1 97.44 128 SER B N 1
ATOM 2298 C CA . SER B 1 128 ? 5.273 23.281 -8.195 1 97.44 128 SER B CA 1
ATOM 2299 C C . SER B 1 128 ? 4.047 22.547 -7.68 1 97.44 128 SER B C 1
ATOM 2301 O O . SER B 1 128 ? 2.936 23.078 -7.703 1 97.44 128 SER B O 1
ATOM 2303 N N . ASP B 1 129 ? 4.195 21.328 -7.227 1 96.94 129 ASP B N 1
ATOM 2304 C CA . ASP B 1 129 ? 3.105 20.578 -6.625 1 96.94 129 ASP B CA 1
ATOM 2305 C C . ASP B 1 129 ? 2.65 21.203 -5.312 1 96.94 129 ASP B C 1
ATOM 2307 O O . ASP B 1 129 ? 1.452 21.359 -5.074 1 96.94 129 ASP B O 1
ATOM 2311 N N . VAL B 1 130 ? 3.574 21.625 -4.52 1 97.38 130 VAL B N 1
ATOM 2312 C CA . VAL B 1 130 ? 3.297 22.188 -3.203 1 97.38 130 VAL B CA 1
ATOM 2313 C C . VAL B 1 130 ? 2.535 23.5 -3.355 1 97.38 130 VAL B C 1
ATOM 2315 O O . VAL B 1 130 ? 1.659 23.828 -2.547 1 97.38 130 VAL B O 1
ATOM 2318 N N . ASN B 1 131 ? 2.816 24.188 -4.406 1 95.38 131 ASN B N 1
ATOM 2319 C CA . ASN B 1 131 ? 2.135 25.453 -4.668 1 95.38 131 ASN B CA 1
ATOM 2320 C C . ASN B 1 131 ? 0.638 25.234 -4.887 1 95.38 131 ASN B C 1
ATOM 2322 O O . ASN B 1 131 ? -0.155 26.156 -4.684 1 95.38 131 ASN B O 1
ATOM 2326 N N . LYS B 1 132 ? 0.239 24.047 -5.258 1 94.62 132 LYS B N 1
ATOM 2327 C CA . LYS B 1 132 ? -1.159 23.734 -5.543 1 94.62 132 LYS B CA 1
ATOM 2328 C C . LYS B 1 132 ? -1.945 23.516 -4.254 1 94.62 132 LYS B C 1
ATOM 2330 O O . LYS B 1 132 ? -3.172 23.391 -4.281 1 94.62 132 LYS B O 1
ATOM 2335 N N . LEU B 1 133 ? -1.295 23.469 -3.125 1 94.94 133 LEU B N 1
ATOM 2336 C CA . LEU B 1 133 ? -1.945 23.125 -1.861 1 94.94 133 LEU B CA 1
ATOM 2337 C C . LEU B 1 133 ? -2.672 24.344 -1.289 1 94.94 133 LEU B C 1
ATOM 2339 O O . LEU B 1 133 ? -3.668 24.203 -0.578 1 94.94 133 LEU B O 1
ATOM 2343 N N . LYS B 1 134 ? -2.258 25.5 -1.555 1 91.12 134 LYS B N 1
ATOM 2344 C CA . LYS B 1 134 ? -2.719 26.734 -0.914 1 91.12 134 LYS B CA 1
ATOM 2345 C C . LYS B 1 134 ? -4.219 26.922 -1.111 1 91.12 134 LYS B C 1
ATOM 2347 O O . LYS B 1 134 ? -4.941 27.234 -0.162 1 91.12 134 L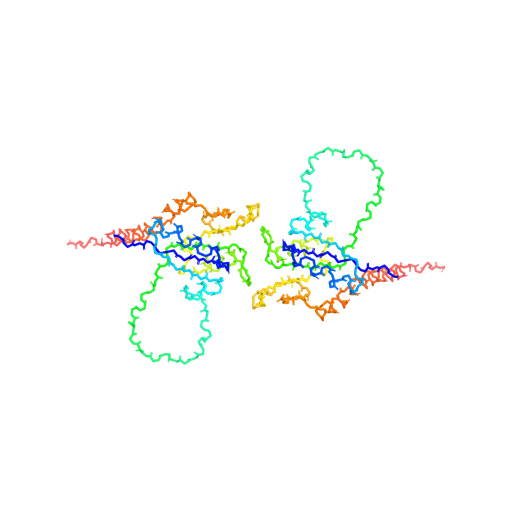YS B O 1
ATOM 2352 N N . PRO B 1 135 ? -4.703 26.656 -2.328 1 90.44 135 PRO B N 1
ATOM 2353 C CA . PRO B 1 135 ? -6.145 26.828 -2.537 1 90.44 135 PRO B CA 1
ATOM 2354 C C . PRO B 1 135 ? -6.988 25.938 -1.636 1 90.44 135 PRO B C 1
ATOM 2356 O O . PRO B 1 135 ? -8.117 26.281 -1.29 1 90.44 135 PRO B O 1
ATOM 2359 N N . HIS B 1 136 ? -6.492 24.781 -1.272 1 89.88 136 HIS B N 1
ATOM 2360 C CA . HIS B 1 136 ? -7.223 23.812 -0.455 1 89.88 136 HIS B CA 1
ATOM 2361 C C . HIS B 1 136 ? -7.223 24.219 1.014 1 89.88 136 HIS B C 1
ATOM 2363 O O . HIS B 1 136 ? -8 23.703 1.811 1 89.88 136 HIS B O 1
ATOM 2369 N N . LEU B 1 137 ? -6.387 25.062 1.389 1 88.12 137 LEU B N 1
ATOM 2370 C CA . LEU B 1 137 ? -6.242 25.5 2.77 1 88.12 137 LEU B CA 1
ATOM 2371 C C . LEU B 1 137 ? -7.16 26.688 3.055 1 88.12 137 LEU B C 1
ATOM 2373 O O . LEU B 1 137 ? -7.543 26.922 4.203 1 88.12 137 LEU B O 1
ATOM 2377 N N . LEU B 1 138 ? -7.461 27.406 2.064 1 73.94 138 LEU B N 1
ATOM 2378 C CA . LEU B 1 138 ? -8.273 28.609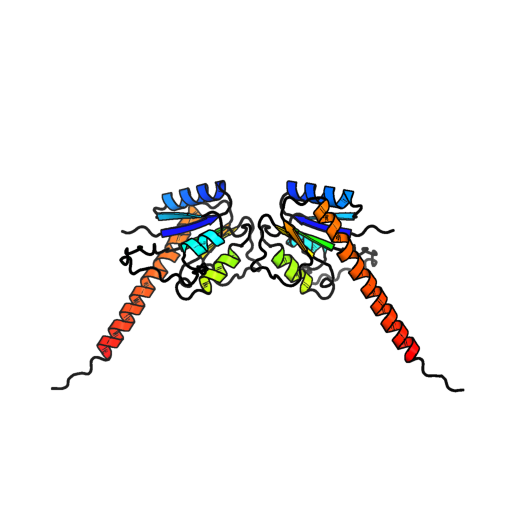 2.199 1 73.94 138 LEU B CA 1
ATOM 2379 C C . LEU B 1 138 ? -9.758 28.266 2.232 1 73.94 138 LEU B C 1
ATOM 2381 O O . LEU B 1 138 ? -10.555 28.984 2.834 1 73.94 138 LEU B O 1
ATOM 2385 N N . LYS B 1 139 ? -10.117 27.156 1.681 1 61.81 139 LYS B N 1
ATOM 2386 C CA . LYS B 1 139 ? -11.531 26.766 1.638 1 61.81 139 LYS B CA 1
ATOM 2387 C C . LYS B 1 139 ? -12.031 26.375 3.021 1 61.81 139 LYS B C 1
ATOM 2389 O O . LYS B 1 139 ? -13.195 26.594 3.352 1 61.81 139 LYS B O 1
ATOM 2394 N N . THR B 1 140 ? -11.289 25.719 3.818 1 55.88 140 THR B N 1
ATOM 2395 C CA . THR B 1 140 ? -11.711 25.234 5.125 1 55.88 140 THR B CA 1
ATOM 2396 C C . THR B 1 140 ? -11.938 26.391 6.086 1 55.88 140 THR B C 1
ATOM 2398 O O . THR B 1 140 ? -12.781 26.312 6.98 1 55.88 140 THR B O 1
ATOM 2401 N N . LYS B 1 141 ? -11.25 27.5 6.02 1 52.38 141 LYS B N 1
ATOM 2402 C CA . LYS B 1 141 ? -11.43 28.656 6.906 1 52.38 141 LYS B CA 1
ATOM 2403 C C . LYS B 1 141 ? -12.734 29.375 6.602 1 52.38 141 LYS B C 1
ATOM 2405 O O . LYS B 1 141 ? -13.406 29.859 7.512 1 52.38 141 LYS B O 1
ATOM 2410 N N . VAL B 1 142 ? -13.094 29.391 5.367 1 47.34 142 VAL B N 1
ATOM 2411 C CA . VAL B 1 142 ? -14.273 30.188 5.035 1 47.34 142 VAL B CA 1
ATOM 2412 C C . VAL B 1 142 ? -15.539 29.453 5.477 1 47.34 142 VAL B C 1
ATOM 2414 O O . VAL B 1 142 ? -16.594 30.078 5.648 1 47.34 142 VAL B O 1
ATOM 2417 N N . LYS B 1 143 ? -15.391 28.219 5.5 1 50 143 LYS B N 1
ATOM 2418 C CA . LYS B 1 143 ? -16.641 27.562 5.859 1 50 143 LYS B CA 1
ATOM 2419 C C . LYS B 1 143 ? -16.984 27.781 7.328 1 50 143 LYS B C 1
ATOM 2421 O O . LYS B 1 143 ? -18.156 27.906 7.688 1 50 143 LYS B O 1
ATOM 2426 N N . ASN B 1 144 ? -15.945 27.812 8.016 1 48.81 144 ASN B N 1
ATOM 2427 C CA . ASN B 1 144 ? -16.281 28.094 9.406 1 48.81 144 ASN B CA 1
ATOM 2428 C C . ASN B 1 144 ? -16.797 29.516 9.578 1 48.81 144 ASN B C 1
ATOM 2430 O O . ASN B 1 144 ? -17.641 29.781 10.445 1 48.81 144 ASN B O 1
ATOM 2434 N N . GLU B 1 145 ? -16.344 30.281 8.727 1 48.25 145 GLU B N 1
ATOM 2435 C CA . GLU B 1 145 ? -16.797 31.672 8.859 1 48.25 145 GLU B CA 1
ATOM 2436 C C . GLU B 1 145 ? -18.203 31.828 8.312 1 48.25 145 GLU B C 1
ATOM 2438 O O . GLU B 1 145 ? -19.016 32.562 8.883 1 48.25 145 GLU B O 1
ATOM 2443 N N . ASP B 1 146 ? -18.422 31.156 7.238 1 49.97 146 ASP B N 1
ATOM 2444 C CA . ASP B 1 146 ? -19.734 31.312 6.645 1 49.97 146 ASP B CA 1
ATOM 2445 C C . ASP B 1 146 ? -20.812 30.672 7.516 1 49.97 146 ASP B C 1
ATOM 2447 O O . ASP B 1 146 ? -21.922 31.203 7.648 1 49.97 146 ASP B O 1
ATOM 2451 N N . ASP B 1 147 ? -20.453 29.531 8.039 1 52.12 147 ASP B N 1
ATOM 2452 C CA . ASP B 1 147 ? -21.422 28.891 8.922 1 52.12 147 ASP B CA 1
ATOM 2453 C C . ASP B 1 147 ? -21.703 29.75 10.148 1 52.12 147 ASP B C 1
ATOM 2455 O O . ASP B 1 147 ? -22.828 29.781 10.656 1 52.12 147 ASP B O 1
ATOM 2459 N N . LEU B 1 148 ? -20.719 30.469 10.555 1 49.34 148 LEU B N 1
ATOM 2460 C CA . LEU B 1 148 ? -20.891 31.422 11.641 1 49.34 148 LEU B CA 1
ATOM 2461 C C . LEU B 1 148 ? -21.734 32.594 11.203 1 49.34 148 LEU B C 1
ATOM 2463 O O . LEU B 1 148 ? -22.562 33.094 11.969 1 49.34 148 LEU B O 1
ATOM 2467 N N . ILE B 1 149 ? -21.562 32.906 9.961 1 52.31 149 ILE B N 1
ATOM 2468 C CA . ILE B 1 149 ? -22.312 34.062 9.453 1 52.31 149 ILE B CA 1
ATOM 2469 C C . ILE B 1 149 ? -23.766 33.656 9.227 1 52.31 149 ILE B C 1
ATOM 2471 O O . ILE B 1 149 ? -24.688 34.406 9.586 1 52.31 149 ILE B O 1
ATOM 2475 N N . ASN B 1 150 ? -23.859 32.5 8.742 1 53.28 150 ASN B N 1
ATOM 2476 C CA . ASN B 1 150 ? -25.234 32.062 8.5 1 53.28 150 ASN B CA 1
ATOM 2477 C C . ASN B 1 150 ? -25.969 31.797 9.805 1 53.28 150 ASN B C 1
ATOM 2479 O O . ASN B 1 150 ? -27.188 31.984 9.883 1 53.28 150 ASN B O 1
ATOM 2483 N N . ASN B 1 151 ? -25.25 31.344 10.711 1 51.03 151 ASN B N 1
ATOM 2484 C CA . ASN B 1 151 ? -25.875 31.125 12.016 1 51.03 151 ASN B CA 1
ATOM 2485 C C . ASN B 1 151 ? -26.172 32.469 12.711 1 51.03 151 ASN B C 1
ATOM 2487 O O . ASN B 1 151 ? -27.188 32.594 13.391 1 51.03 151 ASN B O 1
ATOM 2491 N N . LYS B 1 152 ? -25.359 33.531 12.523 1 51.25 152 LYS B N 1
ATOM 2492 C CA . LYS B 1 152 ? -25.609 34.875 13.07 1 51.25 152 LYS B CA 1
ATOM 2493 C C . LYS B 1 152 ? -26.812 35.531 12.391 1 51.25 152 LYS B C 1
ATOM 2495 O O . LYS B 1 152 ? -27.594 36.219 13.039 1 51.25 152 LYS B O 1
ATOM 2500 N N . ARG B 1 153 ? -27.031 35.25 11.078 1 49.09 153 ARG B N 1
ATOM 2501 C CA . ARG B 1 153 ? -28.172 35.781 10.352 1 49.09 153 ARG B CA 1
ATOM 2502 C C . ARG B 1 153 ? -29.484 35.156 10.812 1 49.09 153 ARG B C 1
ATOM 2504 O O . ARG B 1 153 ? -30.516 35.812 10.883 1 49.09 153 ARG B O 1
ATOM 2511 N N . ARG B 1 154 ? -29.25 33.969 11.094 1 51.38 154 ARG B N 1
ATOM 2512 C CA . ARG B 1 154 ? -30.453 33.312 11.547 1 51.38 154 ARG B CA 1
ATOM 2513 C C . ARG B 1 154 ? -30.875 33.781 12.922 1 51.38 154 ARG B C 1
ATOM 2515 O O . ARG B 1 154 ? -32.062 33.938 13.195 1 51.38 154 ARG B O 1
ATOM 2522 N N . ILE B 1 155 ? -29.844 34.094 13.688 1 51.69 155 ILE B N 1
ATOM 2523 C CA . ILE B 1 155 ? -30.141 34.594 15.023 1 51.69 155 ILE B CA 1
ATOM 2524 C C . ILE B 1 155 ? -30.703 36.031 14.914 1 51.69 155 ILE B C 1
ATOM 2526 O O . ILE B 1 155 ? -31.609 36.406 15.664 1 51.69 155 ILE B O 1
ATOM 2530 N N . HIS B 1 156 ? -30.062 36.719 13.984 1 50.72 156 HIS B N 1
ATOM 2531 C CA . HIS B 1 156 ? -30.547 38.062 13.82 1 50.72 156 HIS B CA 1
ATOM 2532 C C . HIS B 1 156 ? -31.984 38.094 13.273 1 50.72 156 HIS B C 1
ATOM 2534 O O . HIS B 1 156 ? -32.781 38.938 13.672 1 50.72 156 HIS B O 1
ATOM 2540 N N . ASN B 1 157 ? -32.188 37.125 12.391 1 53.34 157 ASN B N 1
ATOM 2541 C CA . ASN B 1 157 ? -33.531 37.125 11.805 1 53.34 157 ASN B CA 1
ATOM 2542 C C . ASN B 1 157 ? -34.594 36.688 12.797 1 53.34 157 ASN B C 1
ATOM 2544 O O . ASN B 1 157 ? -35.781 36.938 12.602 1 53.34 157 ASN B O 1
ATOM 2548 N N . ASN B 1 158 ? -34.188 35.719 13.625 1 48.12 158 ASN B N 1
ATOM 2549 C CA . ASN B 1 158 ? -35.219 35.281 14.578 1 48.12 158 ASN B CA 1
ATOM 2550 C C . ASN B 1 158 ? -35.406 36.281 15.719 1 48.12 158 ASN B C 1
ATOM 2552 O O . ASN B 1 158 ? -36 35.938 16.734 1 48.12 158 ASN B O 1
ATOM 2556 N N . ALA B 1 159 ? -34.562 37.312 15.742 1 46.97 159 ALA B N 1
ATOM 2557 C CA . ALA B 1 159 ? -34.812 38.344 16.75 1 46.97 15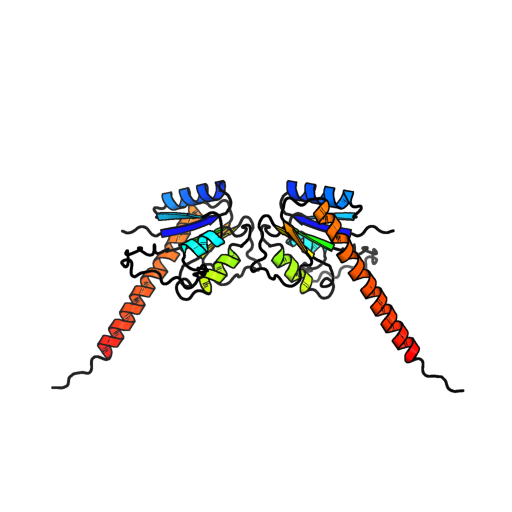9 ALA B CA 1
ATOM 2558 C C . ALA B 1 159 ? -36.219 38.906 16.609 1 46.97 159 ALA B C 1
ATOM 2560 O O . ALA B 1 159 ? -36.625 39.344 15.523 1 46.97 159 ALA B O 1
ATOM 2561 N N . ILE B 1 160 ? -37.219 38.219 17.266 1 48.75 160 ILE B N 1
ATOM 2562 C CA . ILE B 1 160 ? -38.594 38.625 17.484 1 48.75 160 ILE B CA 1
ATOM 2563 C C . ILE B 1 160 ? -38.688 40.125 17.672 1 48.75 160 ILE B C 1
ATOM 2565 O O . ILE B 1 160 ? -37.969 40.719 18.484 1 48.75 160 ILE B O 1
ATOM 2569 N N . PRO B 1 161 ? -39.125 40.812 16.656 1 46.72 161 PRO B N 1
ATOM 2570 C CA . PRO B 1 161 ? -39.438 42.219 16.828 1 46.72 161 PRO B CA 1
ATOM 2571 C C . PRO B 1 161 ? -40.188 42.5 18.109 1 46.72 161 PRO B C 1
ATOM 2573 O O . PRO B 1 161 ? -41.219 41.844 18.391 1 46.72 161 PRO B O 1
ATOM 2576 N N . LEU B 1 162 ? -39.438 42.562 19.172 1 41 162 LEU B N 1
ATOM 2577 C CA . LEU B 1 162 ? -40.094 43.031 20.406 1 41 162 LEU B CA 1
ATOM 2578 C C . LEU B 1 162 ? -41 44.219 20.141 1 41 162 LEU B C 1
ATOM 2580 O O . LEU B 1 162 ? -40.531 45.25 19.625 1 41 162 LEU B O 1
ATOM 2584 N N . LYS B 1 163 ? -42.156 43.938 19.562 1 41.34 163 LYS B N 1
ATOM 2585 C CA . LYS B 1 163 ? -43.219 44.906 19.531 1 41.34 163 LYS B CA 1
ATOM 2586 C C . LYS B 1 163 ? -43.375 45.625 20.875 1 41.34 163 LYS B C 1
ATOM 2588 O O . LYS B 1 163 ? -43.406 44.969 21.922 1 41.34 163 LYS B O 1
ATOM 2593 N N . ASN B 1 164 ? -42.938 46.906 20.844 1 32.22 164 ASN B N 1
ATOM 2594 C CA . ASN B 1 164 ? -43.594 47.812 21.797 1 32.22 164 ASN B CA 1
ATOM 2595 C C . ASN B 1 164 ? -45.125 47.719 21.672 1 32.22 164 ASN B C 1
ATOM 2597 O O . ASN B 1 164 ? -45.656 47.656 20.562 1 32.22 164 ASN B O 1
#

InterPro domains:
  IPR001789 Signal transduction response regulator, receiver domain [PF00072] (6-130)
  IPR001789 Signal transduction response regulator, receiver domain [PS50110] (5-138)
  IPR001789 Signal transduction response regulator, receiver domain [SM00448] (4-137)
  IPR011006 CheY-like superfamily [SSF52172] (3-138)
  IPR045279 Two-component response regulator ARR-like [PTHR43874] (4-151)

Solvent-accessible surface area (backbone atoms only — not comparable to full-atom values): 18803 Å² total; per-residue (Å²): 127,86,56,55,26,34,39,37,30,28,60,45,68,66,57,41,52,52,52,49,52,53,42,43,73,69,58,34,41,76,48,78,39,59,31,45,69,55,46,34,47,75,71,64,65,53,75,65,83,65,65,81,72,70,74,71,82,68,73,78,64,74,67,67,70,78,68,65,49,31,35,40,25,35,32,70,28,69,63,35,33,27,61,55,44,49,48,57,36,56,70,30,87,90,43,40,75,46,43,31,30,37,31,30,79,40,88,37,61,92,70,52,69,56,83,77,56,74,46,78,42,58,54,82,76,49,67,73,58,59,64,64,47,57,69,61,53,56,56,59,57,49,48,58,48,46,54,51,46,54,51,49,48,49,52,58,64,63,51,67,76,77,74,128,128,88,55,55,27,34,40,37,32,28,60,44,70,68,58,41,52,51,52,49,51,52,41,42,75,71,58,35,41,75,48,78,40,58,32,45,68,54,45,34,47,75,71,65,66,54,74,66,83,65,67,81,72,69,76,73,82,68,72,79,64,75,67,68,70,79,68,64,48,32,37,39,26,34,32,68,29,70,63,35,34,29,62,55,45,49,48,56,37,56,69,30,87,91,44,40,77,46,42,30,30,36,31,28,79,39,88,38,60,90,71,53,67,55,82,77,58,73,46,78,42,58,54,81,76,48,68,74,60,59,65,64,48,56,70,63,52,56,55,58,58,47,49,58,48,46,53,50,47,53,52,49,48,49,52,57,63,63,52,67,77,75,74,127

Organism: Medicago truncatula (NCBI:txid3880)

Secondary structure (DSSP, 8-state):
-PPPEEEEE-S-HHHHHHHHHHHHHTT-EEEEESSHHHHHHHHT-S-----S-----------------EEEEES--SSS-HHHHHHHHHH-TTTTTS-EEEEESS--TTT---TT-SEEEESSP-HHHHHTTHHHHHHHHHHHHHHHHHHHHHHHHTS-----/-PPPEEEEE-S-HHHHHHHHHHHHHTT-EEEEESSHHHHHHHTT-S-----S-----------------EEEEES--SSS-HHHHHHHHHH-TTTTTS-EEEEESS--TTT---TT-SEEEESSP-HHHHGGGHHHHHHHHHHHHHHHHHHHHHHHHT------

Foldseek 3Di:
DDAAEEEEEAQDPVLQVQVVVLLVVVVHHYDYDNHLVVVCVLQVNPPPPPDPPPPDPPPCPVPVNPDHQAYEYEQDDPPAGLLNSQVSQCVDPVRVLRAYEYEYCDDPPPPCCVPRHPYYHHPPDDSVNSVVCVVSSVVSVVVVVVVVVVVVVVVVVPPPPPDD/DDAAEEEEEAQDPVLQVQVVVLLVVVVHHYDYDNHLVVVCVLQVNPPPPPDPPPPDPPPVPCPVNPDHQAYEYEQDDPPAGLLNSQVSQCVDPVRVLRAYEYEYCDDPPPPCCVPRHPYYHHPPDDSVNSVVCVVSSVVSVVVVVVVVVVVVVVVVVPPPPPDD

Sequence (328 aa):
MAQFHVLAVDDSVIDRMLIERLLKTSSFHVTVVDSGTKALKFLGLVEDEVRNEKPHSIAAETDQVVEVNLIITDYCMPGMTGYDLLRKIKESNSLKDIPVVIMSSENVHQGLTEEGAEEFFLKPVQQSDVNKLKPHLLKTKVKNEDDLINNKRRIHNNAIPLKNMAQFHVLAVDDSVIDRMLIERLLKTSSFHVTVVDSGTKALKFLGLVEDEVRNEKPHSIAAETDQVVEVNLIITDYCMPGMTGYDLLRKIKESNSLKDIPVVIMSSENVHQGLTEEGAEEFFLKPVQQSDVNKLKPHLLKTKVKNEDDLINNKRRIHNNAIPLKN